Protein AF-A0AB34YC49-F1 (afdb_monomer)

Solvent-accessible surface area (backbone atoms only — not comparable to full-atom values): 10853 Å² total; per-residue (Å²): 141,60,76,81,47,68,57,71,23,68,63,63,51,73,54,101,68,92,83,88,77,83,91,67,82,82,74,70,70,73,61,98,80,67,69,82,61,76,87,60,64,70,44,76,56,98,88,39,45,17,51,66,90,44,72,48,94,62,77,77,52,81,89,69,52,75,83,85,50,54,34,30,39,48,35,48,55,48,71,78,61,39,70,63,22,50,55,48,44,52,50,51,50,50,53,41,43,74,71,56,36,46,63,44,44,46,82,71,54,42,40,64,81,33,50,65,70,42,66,70,40,32,48,50,45,49,53,60,46,55,61,46,57,82,70,32,66,27,33,38,37,45,46,83,84,49,82,40,70,68,39,50,52,49,52,51,49,30,56,75,61,73,24,49,78,44,80,44,71,73,91,81,79,66,80,87,127

pLDDT: mean 77.8, std 22.63, range [25.75, 98.75]

Structure (mmCIF, N/CA/C/O backbone):
data_AF-A0AB34YC49-F1
#
_entry.id   AF-A0AB34YC49-F1
#
loop_
_atom_site.group_PDB
_atom_site.id
_atom_site.type_symbol
_atom_site.label_atom_id
_atom_site.label_alt_id
_atom_site.label_comp_id
_atom_site.label_asym_id
_atom_site.label_entity_id
_atom_site.label_seq_id
_atom_site.pdbx_PDB_ins_code
_atom_site.Cartn_x
_atom_site.Cartn_y
_atom_site.Cartn_z
_atom_site.occupancy
_atom_site.B_iso_or_equiv
_atom_site.auth_seq_id
_atom_site.auth_comp_id
_atom_site.auth_asym_id
_atom_site.auth_atom_id
_atom_site.pdbx_PDB_model_num
ATOM 1 N N . MET A 1 1 ? 17.735 -14.695 -16.342 1.00 35.41 1 MET A N 1
ATOM 2 C CA . MET A 1 1 ? 17.540 -13.887 -17.568 1.00 35.41 1 MET A CA 1
ATOM 3 C C . MET A 1 1 ? 16.121 -13.301 -17.597 1.00 35.41 1 MET A C 1
ATOM 5 O O . MET A 1 1 ? 15.533 -13.154 -18.659 1.00 35.41 1 MET A O 1
ATOM 9 N N . LEU A 1 2 ? 15.595 -13.005 -16.393 1.00 39.25 2 LEU A N 1
ATOM 10 C CA . LEU A 1 2 ? 14.282 -12.492 -15.972 1.00 39.25 2 LEU A CA 1
ATOM 11 C C . LEU A 1 2 ? 14.544 -11.016 -15.617 1.00 39.25 2 LEU A C 1
ATOM 13 O O . LEU A 1 2 ? 15.182 -10.887 -14.586 1.00 39.25 2 LEU A O 1
ATOM 17 N N . GLU A 1 3 ? 14.240 -9.991 -16.439 1.00 41.38 3 GLU A N 1
ATOM 18 C CA . GLU A 1 3 ? 14.697 -8.567 -16.274 1.00 41.38 3 GLU A CA 1
ATOM 19 C C . GLU A 1 3 ? 15.466 -8.310 -14.951 1.00 41.38 3 GLU A C 1
ATOM 21 O O . GLU A 1 3 ? 14.868 -8.157 -13.890 1.00 41.38 3 GLU A O 1
ATOM 26 N N . GLU A 1 4 ? 16.787 -8.526 -14.997 1.00 35.25 4 GLU A N 1
ATOM 27 C CA . GLU A 1 4 ? 17.570 -9.136 -13.907 1.00 35.25 4 GLU A CA 1
ATOM 28 C C . GLU A 1 4 ? 18.171 -8.100 -12.944 1.00 35.25 4 GLU A C 1
ATOM 30 O O . GLU A 1 4 ? 19.222 -7.529 -13.235 1.00 35.25 4 GLU A O 1
ATOM 35 N N . ALA A 1 5 ? 17.648 -7.865 -11.738 1.00 39.12 5 ALA A N 1
ATOM 36 C CA . ALA A 1 5 ? 16.787 -8.663 -10.860 1.00 39.12 5 ALA A CA 1
ATOM 37 C C . ALA A 1 5 ? 15.538 -7.904 -10.318 1.00 39.12 5 ALA A C 1
ATOM 39 O O . ALA A 1 5 ? 15.506 -7.599 -9.132 1.00 39.12 5 ALA A O 1
ATOM 40 N N . GLU A 1 6 ? 14.616 -7.409 -11.155 1.00 48.72 6 GLU A N 1
ATOM 41 C CA . GLU A 1 6 ? 13.539 -6.429 -10.817 1.00 48.72 6 GLU A CA 1
ATOM 42 C C . GLU A 1 6 ? 13.820 -5.254 -9.787 1.00 48.72 6 GLU A C 1
ATOM 44 O O . GLU A 1 6 ? 12.876 -4.702 -9.227 1.00 48.72 6 GLU A O 1
ATOM 49 N N . ASP A 1 7 ? 15.010 -4.708 -9.454 1.00 39.97 7 ASP A N 1
ATOM 50 C CA . ASP A 1 7 ? 16.311 -4.913 -10.098 1.00 39.97 7 ASP A CA 1
ATOM 51 C C . ASP A 1 7 ? 17.540 -5.313 -9.247 1.00 39.97 7 ASP A C 1
ATOM 53 O O . ASP A 1 7 ? 18.524 -5.723 -9.843 1.00 39.97 7 ASP A O 1
ATOM 57 N N . ARG A 1 8 ? 17.554 -5.290 -7.896 1.00 39.75 8 ARG A N 1
ATOM 58 C CA . ARG A 1 8 ? 18.294 -6.245 -6.978 1.00 39.75 8 ARG A CA 1
ATOM 59 C C . ARG A 1 8 ? 17.885 -5.955 -5.518 1.00 39.75 8 ARG A C 1
ATOM 61 O O . ARG A 1 8 ? 18.736 -5.738 -4.668 1.00 39.75 8 ARG A O 1
ATOM 68 N N . ALA A 1 9 ? 16.579 -5.966 -5.267 1.00 39.81 9 ALA A N 1
ATOM 69 C CA . ALA A 1 9 ? 15.792 -5.336 -4.198 1.00 39.81 9 ALA A CA 1
ATOM 70 C C . ALA A 1 9 ? 15.196 -4.045 -4.769 1.00 39.81 9 ALA A C 1
ATOM 72 O O . ALA A 1 9 ? 15.635 -3.593 -5.829 1.00 39.81 9 ALA A O 1
ATOM 73 N N . ALA A 1 10 ? 14.236 -3.399 -4.119 1.00 40.50 10 ALA A N 1
ATOM 74 C CA . ALA A 1 10 ? 13.926 -1.991 -4.390 1.00 40.50 10 ALA A CA 1
ATOM 75 C C . ALA A 1 10 ? 15.144 -1.096 -3.996 1.00 40.50 10 ALA A C 1
ATOM 77 O O . ALA A 1 10 ? 15.035 -0.218 -3.152 1.00 40.50 10 ALA A O 1
ATOM 78 N N . ARG A 1 11 ? 16.337 -1.398 -4.547 1.00 43.72 11 ARG A N 1
ATOM 79 C CA . ARG A 1 11 ? 17.568 -1.870 -3.862 1.00 43.72 11 ARG A CA 1
ATOM 80 C C . ARG A 1 11 ? 17.808 -1.314 -2.460 1.00 43.72 11 ARG A C 1
ATOM 82 O O . ARG A 1 11 ? 18.219 -0.173 -2.313 1.00 43.72 11 ARG A O 1
ATOM 89 N N . ALA A 1 12 ? 17.581 -2.179 -1.465 1.00 40.09 12 ALA A N 1
ATOM 90 C CA . ALA A 1 12 ? 17.542 -1.911 -0.023 1.00 40.09 12 ALA A CA 1
ATOM 91 C C . ALA A 1 12 ? 16.348 -1.061 0.460 1.00 40.09 12 ALA A C 1
ATOM 93 O O . ALA A 1 12 ? 16.449 -0.427 1.501 1.00 40.09 12 ALA A O 1
ATOM 94 N N . ALA A 1 13 ? 15.246 -0.982 -0.299 1.00 42.25 13 ALA A N 1
ATOM 95 C CA . ALA A 1 13 ? 14.008 -0.273 0.060 1.00 42.25 13 ALA A CA 1
ATOM 96 C C . ALA A 1 13 ? 14.194 1.150 0.627 1.00 42.25 13 ALA A C 1
ATOM 98 O O . ALA A 1 13 ? 13.345 1.630 1.379 1.00 42.25 13 ALA A O 1
ATOM 99 N N . VAL A 1 14 ? 15.291 1.800 0.181 1.00 43.66 14 VAL A N 1
ATOM 100 C CA . VAL A 1 14 ? 15.857 3.139 0.481 1.00 43.66 14 VAL A CA 1
ATOM 101 C C . VAL A 1 14 ? 17.272 3.166 1.149 1.00 43.66 14 VAL A C 1
ATOM 103 O O . VAL A 1 14 ? 17.895 4.216 1.106 1.00 43.66 14 VAL A O 1
ATOM 106 N N . GLU A 1 15 ? 17.878 2.064 1.635 1.00 46.53 15 GLU A N 1
ATOM 107 C CA . GLU A 1 15 ? 19.160 2.023 2.412 1.00 46.53 15 GLU A CA 1
ATOM 108 C C . GLU A 1 15 ? 19.135 2.857 3.719 1.00 46.53 15 GLU A C 1
ATOM 110 O O . GLU A 1 15 ? 19.373 4.062 3.726 1.00 46.53 15 GLU A O 1
ATOM 115 N N . GLY A 1 16 ? 18.940 2.223 4.879 1.00 46.50 16 GLY A N 1
ATOM 116 C CA . GLY A 1 16 ? 18.976 2.879 6.198 1.00 46.50 16 GLY A CA 1
ATOM 117 C C . GLY A 1 16 ? 20.356 3.401 6.646 1.00 46.50 16 GLY A C 1
ATOM 118 O O . GLY A 1 16 ? 20.926 2.871 7.599 1.00 46.50 16 GLY A O 1
ATOM 119 N N . ARG A 1 17 ? 20.905 4.446 6.009 1.00 37.47 17 ARG A N 1
ATOM 120 C CA . ARG A 1 17 ? 22.163 5.113 6.412 1.00 37.47 17 ARG A CA 1
ATOM 121 C C . ARG A 1 17 ? 21.964 6.596 6.749 1.00 37.47 17 ARG A C 1
ATOM 123 O O . ARG A 1 17 ? 21.366 7.345 5.984 1.00 37.47 17 ARG A O 1
ATOM 130 N N . GLN A 1 18 ? 22.534 7.041 7.873 1.00 33.56 18 GLN A N 1
ATOM 131 C CA . GLN A 1 18 ? 22.701 8.465 8.197 1.00 33.56 18 GLN A CA 1
ATOM 132 C C . GLN A 1 18 ? 23.666 9.114 7.191 1.00 33.56 18 GLN A C 1
ATOM 134 O O . GLN A 1 18 ? 24.817 8.694 7.091 1.00 33.56 18 GLN A O 1
ATOM 139 N N . MET A 1 19 ? 23.227 10.161 6.487 1.00 30.86 19 MET A N 1
ATOM 140 C CA . MET A 1 19 ? 24.134 11.071 5.784 1.00 30.86 19 MET A CA 1
ATOM 141 C C . MET A 1 19 ? 24.451 12.267 6.678 1.00 30.86 19 MET A C 1
ATOM 143 O O . MET A 1 19 ? 23.574 13.065 7.007 1.00 30.86 19 MET A O 1
ATOM 147 N N . THR A 1 20 ? 25.720 12.414 7.043 1.00 43.72 20 THR A N 1
ATOM 148 C CA . THR A 1 20 ? 26.282 13.687 7.486 1.00 43.72 20 THR A CA 1
ATOM 149 C C . THR A 1 20 ? 26.972 14.334 6.292 1.00 43.72 20 THR A C 1
ATOM 151 O O . THR A 1 20 ? 28.006 13.867 5.829 1.00 43.72 20 THR A O 1
ATOM 154 N N . THR A 1 21 ? 26.418 15.441 5.797 1.00 25.75 21 THR A N 1
ATOM 155 C CA . THR A 1 21 ? 27.164 16.337 4.906 1.00 25.75 21 THR A CA 1
ATOM 156 C C . THR A 1 21 ? 26.796 17.778 5.236 1.00 25.75 21 THR A C 1
ATOM 158 O O . THR A 1 21 ? 25.641 18.169 5.118 1.00 25.75 21 THR A O 1
ATOM 161 N N . GLY A 1 22 ? 27.776 18.561 5.695 1.00 36.38 22 GLY A N 1
ATOM 162 C CA . GLY A 1 22 ? 27.652 20.019 5.809 1.00 36.38 22 GLY A CA 1
ATOM 163 C C . GLY A 1 22 ? 27.060 20.591 7.101 1.00 36.38 22 GLY A C 1
ATOM 164 O O . GLY A 1 22 ? 26.701 21.760 7.104 1.00 36.38 22 GLY A O 1
ATOM 165 N N . GLY A 1 23 ? 26.957 19.830 8.197 1.00 38.38 23 GLY A N 1
ATOM 166 C CA . GLY A 1 23 ? 26.732 20.410 9.535 1.00 38.38 23 GLY A CA 1
ATOM 167 C C . GLY A 1 23 ? 25.437 21.216 9.733 1.00 38.38 23 GLY A C 1
ATOM 168 O O . GLY A 1 23 ? 25.351 21.973 10.695 1.00 38.38 23 GLY A O 1
ATOM 169 N N . ALA A 1 24 ? 24.430 21.058 8.870 1.00 31.84 24 ALA A N 1
ATOM 170 C CA . ALA A 1 24 ? 23.136 21.717 9.009 1.00 31.84 24 ALA A CA 1
ATO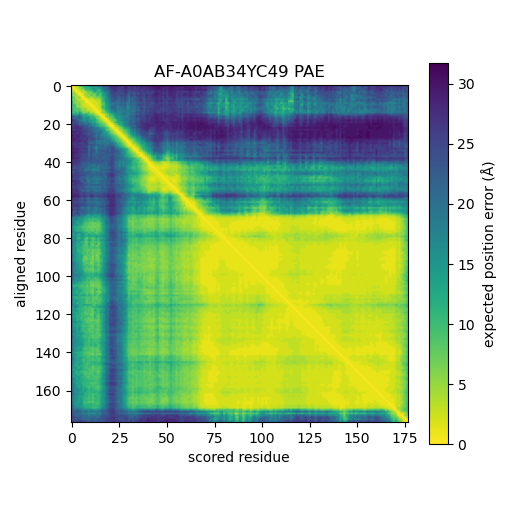M 171 C C . ALA A 1 24 ? 22.023 20.669 9.102 1.00 31.84 24 ALA A C 1
ATOM 173 O O . ALA A 1 24 ? 21.590 20.085 8.111 1.00 31.84 24 ALA A O 1
ATOM 174 N N . VAL A 1 25 ? 21.561 20.430 10.328 1.00 32.50 25 VAL A N 1
ATOM 175 C CA . VAL A 1 25 ? 20.325 19.695 10.588 1.00 32.50 25 VAL A CA 1
ATOM 176 C C . VAL A 1 25 ? 19.176 20.581 10.110 1.00 32.50 25 VAL A C 1
ATOM 178 O O . VAL A 1 25 ? 18.859 21.581 10.754 1.00 32.50 25 VAL A O 1
ATOM 181 N N . ILE A 1 26 ? 18.531 20.226 8.994 1.00 36.69 26 ILE A N 1
ATOM 182 C CA . ILE A 1 26 ? 17.182 20.727 8.709 1.00 36.69 26 ILE A CA 1
ATOM 183 C C . ILE A 1 26 ? 16.271 20.025 9.712 1.00 36.69 26 ILE A C 1
ATOM 185 O O . ILE A 1 26 ? 15.762 18.930 9.486 1.00 36.69 26 ILE A O 1
ATOM 189 N N . SER A 1 27 ? 16.153 20.640 10.884 1.00 37.78 27 SER A N 1
ATOM 190 C CA . SER A 1 27 ? 15.223 20.264 11.934 1.00 37.78 27 SER A CA 1
ATOM 191 C C . SER A 1 27 ? 13.807 20.522 11.415 1.00 37.78 27 SER A C 1
ATOM 193 O O . SER A 1 27 ? 13.198 21.556 11.691 1.00 37.78 27 SER A O 1
ATOM 195 N N . CYS A 1 28 ? 13.250 19.564 10.678 1.00 37.16 28 CYS A N 1
ATOM 196 C CA . CYS A 1 28 ? 11.822 19.324 10.773 1.00 37.16 28 CYS A CA 1
ATOM 197 C C . CYS A 1 28 ? 11.591 18.947 12.236 1.00 37.16 28 CYS A C 1
ATOM 199 O O . CYS A 1 28 ? 12.036 17.880 12.663 1.00 37.16 28 CYS A O 1
ATOM 201 N N . LEU A 1 29 ? 10.995 19.861 13.010 1.00 32.84 29 LEU A N 1
ATOM 202 C CA . LEU A 1 29 ? 10.538 19.595 14.373 1.00 32.84 29 LEU A CA 1
ATOM 203 C C . LEU A 1 29 ? 9.974 18.170 14.432 1.00 32.84 29 LEU A C 1
ATOM 205 O O . LEU A 1 29 ? 9.265 17.780 13.493 1.00 32.84 29 LEU A O 1
ATOM 209 N N . PRO A 1 30 ? 10.294 17.373 15.463 1.00 35.88 30 PRO A N 1
ATOM 210 C CA . PRO A 1 30 ? 9.751 16.035 15.542 1.00 35.88 30 PRO A CA 1
ATOM 211 C C . PRO A 1 30 ? 8.237 16.070 15.333 1.00 35.88 30 PRO A C 1
ATOM 213 O O . PRO A 1 30 ? 7.543 16.907 15.914 1.00 35.88 30 PRO A O 1
ATOM 216 N N . LYS A 1 31 ? 7.729 15.157 14.495 1.00 33.81 31 LYS A N 1
ATOM 217 C CA . LYS A 1 31 ? 6.290 14.873 14.440 1.00 33.81 31 LYS A CA 1
ATOM 218 C C . LYS A 1 31 ? 5.792 14.717 15.888 1.00 33.81 31 LYS A C 1
ATOM 220 O O . LYS A 1 31 ? 6.545 14.171 16.694 1.00 33.81 31 LYS A O 1
ATOM 225 N N . PRO A 1 32 ? 4.552 15.114 16.218 1.00 41.31 32 PRO A N 1
ATOM 226 C CA . PRO A 1 32 ? 3.999 15.115 17.584 1.00 41.31 32 PRO A CA 1
ATOM 227 C C . PRO A 1 32 ? 3.909 13.731 18.265 1.00 41.31 32 PRO A C 1
ATOM 229 O O . PRO A 1 32 ? 3.230 13.593 19.266 1.00 41.31 32 PRO A O 1
ATOM 232 N N . TYR A 1 33 ? 4.552 12.706 17.702 1.00 41.28 33 TYR A N 1
ATOM 233 C CA . TYR A 1 33 ? 4.732 11.378 18.278 1.00 41.28 33 TYR A CA 1
ATOM 234 C C . TYR A 1 33 ? 6.150 11.152 18.835 1.00 41.28 33 TYR A C 1
ATOM 236 O O . TYR A 1 33 ? 6.437 10.076 19.350 1.00 41.28 33 TYR A O 1
ATOM 244 N N . ASN A 1 34 ? 7.067 12.119 18.701 1.00 44.84 34 ASN A N 1
ATOM 245 C CA . ASN A 1 34 ? 8.391 12.038 19.323 1.00 44.84 34 ASN A CA 1
ATOM 246 C C . ASN A 1 34 ? 8.339 12.629 20.735 1.00 44.84 34 ASN A C 1
ATOM 248 O O . ASN A 1 34 ? 9.017 13.608 21.062 1.00 44.84 34 ASN A O 1
ATOM 252 N N . ASP A 1 35 ? 7.512 12.023 21.573 1.00 48.53 35 ASP A N 1
ATOM 253 C CA . ASP A 1 35 ? 7.521 12.271 23.001 1.00 48.53 35 ASP A CA 1
ATOM 254 C C . ASP A 1 35 ? 8.767 11.559 23.531 1.00 48.53 35 ASP A C 1
ATOM 256 O O . ASP A 1 35 ? 8.692 10.443 24.034 1.00 48.53 35 ASP A O 1
ATOM 260 N N . ASN A 1 36 ? 9.944 12.181 23.383 1.00 49.78 36 ASN A N 1
ATOM 261 C CA . ASN A 1 36 ? 11.231 11.696 23.911 1.00 49.78 36 ASN A CA 1
ATOM 262 C C . ASN A 1 36 ? 11.264 11.651 25.456 1.00 49.78 36 ASN A C 1
ATOM 264 O O . ASN A 1 36 ? 12.326 11.755 26.073 1.00 49.78 36 ASN A O 1
ATOM 268 N N . LEU A 1 37 ? 10.105 11.520 26.102 1.00 51.34 37 LEU A N 1
ATOM 269 C CA . LEU A 1 37 ? 10.009 11.075 27.474 1.00 51.34 37 LEU A CA 1
ATOM 270 C C . LEU A 1 37 ? 10.655 9.683 27.548 1.00 51.34 37 LEU A C 1
ATOM 272 O O . LEU A 1 37 ? 10.428 8.856 26.659 1.00 51.34 37 LEU A O 1
ATOM 276 N N . PRO A 1 38 ? 11.482 9.400 28.570 1.00 58.78 38 PRO A N 1
ATOM 277 C CA . PRO A 1 38 ? 12.049 8.071 28.742 1.00 58.78 38 PRO A CA 1
ATOM 278 C C . PRO A 1 38 ? 10.908 7.056 28.709 1.00 58.78 38 PRO A C 1
ATOM 280 O O . PRO A 1 38 ? 9.908 7.249 29.404 1.00 58.78 38 PRO A O 1
ATOM 283 N N . VAL A 1 39 ? 11.049 6.018 27.872 1.00 56.12 39 VAL A N 1
ATOM 284 C CA . VAL A 1 39 ? 10.055 4.951 27.695 1.00 56.12 39 VAL A CA 1
ATOM 285 C C . VAL A 1 39 ? 9.700 4.416 29.075 1.00 56.12 39 VAL A C 1
ATOM 287 O O . VAL A 1 39 ? 10.436 3.644 29.688 1.00 56.12 39 VAL A O 1
ATOM 290 N N . THR A 1 40 ? 8.592 4.910 29.611 1.00 62.06 40 THR A N 1
ATOM 291 C CA . THR A 1 40 ? 8.176 4.597 30.966 1.00 62.06 40 THR A CA 1
ATOM 292 C C . THR A 1 40 ? 7.441 3.275 30.863 1.00 62.06 40 THR A C 1
ATOM 294 O O . THR A 1 40 ? 6.569 3.119 30.011 1.00 62.06 40 THR A O 1
ATOM 297 N N . ARG A 1 41 ? 7.844 2.283 31.664 1.00 69.69 41 ARG A N 1
ATOM 298 C CA . ARG A 1 41 ? 7.284 0.929 31.600 1.00 69.69 41 ARG A CA 1
ATOM 299 C C . ARG A 1 41 ? 5.758 1.001 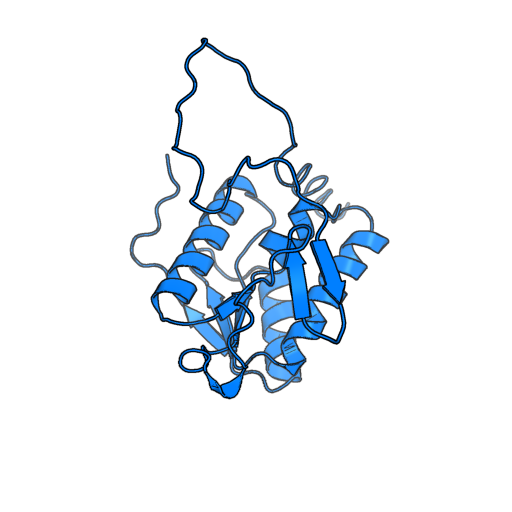31.673 1.00 69.69 41 ARG A C 1
ATOM 301 O O . ARG A 1 41 ? 5.202 1.416 32.689 1.00 69.69 41 ARG A O 1
ATOM 308 N N . VAL A 1 42 ? 5.108 0.583 30.592 1.00 75.31 42 VAL A N 1
ATOM 309 C CA . VAL A 1 42 ? 3.655 0.477 30.529 1.00 75.31 42 VAL A CA 1
ATOM 310 C C . VAL A 1 42 ? 3.249 -0.878 31.104 1.00 75.31 42 VAL A C 1
ATOM 312 O O . VAL A 1 42 ? 3.854 -1.901 30.776 1.00 75.31 42 VAL A O 1
ATOM 315 N N . THR A 1 43 ? 2.262 -0.900 31.996 1.00 81.56 43 THR A N 1
ATOM 316 C CA . THR A 1 43 ? 1.706 -2.137 32.565 1.00 81.56 43 THR A CA 1
ATOM 317 C C . THR A 1 43 ? 0.203 -2.179 32.358 1.00 81.56 43 THR A C 1
ATOM 319 O O . THR A 1 43 ? -0.432 -1.135 32.318 1.00 81.56 43 THR A O 1
ATOM 322 N N . ILE A 1 44 ? -0.361 -3.379 32.218 1.00 82.75 44 ILE A N 1
ATOM 323 C CA . ILE A 1 44 ? -1.811 -3.575 32.263 1.00 82.75 44 ILE A CA 1
ATOM 324 C C . ILE A 1 44 ? -2.147 -4.082 33.662 1.00 82.75 44 ILE A C 1
ATOM 326 O O . ILE A 1 44 ? -1.661 -5.143 34.061 1.00 82.75 44 ILE A O 1
ATOM 330 N N . ARG A 1 45 ? -2.944 -3.329 34.422 1.00 78.19 45 ARG A N 1
ATOM 331 C CA . ARG A 1 45 ? -3.374 -3.690 35.780 1.00 78.19 45 ARG A CA 1
ATOM 332 C C . ARG A 1 45 ? -4.891 -3.652 35.830 1.00 78.19 45 ARG A C 1
ATOM 334 O O . ARG A 1 45 ? -5.486 -2.643 35.492 1.00 78.19 45 ARG A O 1
ATOM 341 N N . ALA A 1 46 ? -5.515 -4.768 36.204 1.00 82.19 46 ALA A N 1
ATOM 342 C CA . ALA A 1 46 ? -6.977 -4.888 36.250 1.00 82.19 46 ALA A CA 1
ATOM 343 C C . ALA A 1 46 ? -7.701 -4.453 34.948 1.00 82.19 46 ALA A C 1
ATOM 345 O O . ALA A 1 46 ? -8.832 -3.989 34.993 1.00 82.19 46 ALA A O 1
ATOM 346 N N . GLY A 1 47 ? -7.056 -4.622 33.784 1.00 76.94 47 GLY A N 1
ATOM 347 C CA . GLY A 1 47 ? -7.605 -4.219 32.481 1.00 76.94 47 GLY A CA 1
ATOM 348 C C . GLY A 1 47 ? -7.329 -2.764 32.084 1.00 76.94 47 GLY A C 1
ATOM 349 O O . GLY A 1 47 ? -7.626 -2.390 30.954 1.00 76.94 47 GLY A O 1
ATOM 350 N N . GLU A 1 48 ? -6.711 -1.969 32.957 1.00 77.31 48 GLU A N 1
ATOM 351 C CA . GLU A 1 48 ? -6.315 -0.591 32.676 1.00 77.31 48 GLU A CA 1
ATOM 352 C C . GLU A 1 48 ? -4.858 -0.530 32.219 1.00 77.31 48 GLU A C 1
ATOM 354 O O . GLU A 1 48 ? -3.974 -1.172 32.793 1.00 77.31 48 GLU A O 1
ATOM 359 N N . LEU A 1 49 ? -4.603 0.249 31.169 1.00 79.69 49 LEU A N 1
ATOM 360 C CA . LEU A 1 49 ? -3.254 0.577 30.731 1.00 79.69 49 LEU A CA 1
ATOM 361 C C . LEU A 1 49 ? -2.675 1.625 31.686 1.00 79.69 49 LEU A C 1
ATOM 363 O O . LEU A 1 49 ? -3.330 2.627 31.948 1.00 79.69 49 LEU A O 1
ATOM 367 N N . CYS A 1 50 ? -1.454 1.440 32.179 1.00 77.38 50 CYS A N 1
ATOM 368 C CA . CYS A 1 50 ? -0.811 2.358 33.120 1.00 77.38 50 CYS A CA 1
ATOM 369 C C . CYS A 1 50 ? 0.612 2.709 32.678 1.00 77.38 50 CYS A C 1
ATOM 371 O O . CYS A 1 50 ? 1.384 1.809 32.353 1.00 77.38 50 CYS A O 1
ATOM 373 N N . ILE A 1 51 ? 0.992 3.986 32.749 1.00 76.56 51 ILE A N 1
ATOM 374 C CA . ILE A 1 51 ? 2.379 4.457 32.645 1.00 76.56 51 ILE A CA 1
ATOM 375 C C . ILE A 1 51 ? 2.925 4.615 34.070 1.00 76.56 51 ILE A C 1
ATOM 377 O O . ILE A 1 51 ? 2.516 5.513 34.806 1.00 76.56 51 ILE A O 1
ATOM 381 N N . GLY A 1 52 ? 3.822 3.717 34.493 1.00 78.00 52 GLY A N 1
ATOM 382 C CA . GLY A 1 52 ? 4.178 3.607 35.911 1.00 78.00 52 GLY A CA 1
ATOM 383 C C . GLY A 1 52 ? 2.957 3.194 36.742 1.00 78.00 52 GLY A C 1
ATOM 384 O O . GLY A 1 52 ? 2.430 2.097 36.547 1.00 78.00 52 GLY A O 1
ATOM 385 N N . ASP A 1 53 ? 2.504 4.079 37.631 1.00 76.00 53 ASP A N 1
ATOM 386 C CA . ASP A 1 53 ? 1.278 3.915 38.431 1.00 76.00 53 ASP A CA 1
ATOM 387 C C . ASP A 1 53 ? 0.123 4.818 37.955 1.00 76.00 53 ASP A C 1
ATOM 389 O O . ASP A 1 53 ? -0.935 4.854 38.578 1.00 76.00 53 ASP A O 1
ATOM 393 N N . VAL A 1 54 ? 0.310 5.550 36.851 1.00 75.12 54 VAL A N 1
ATOM 394 C CA . VAL A 1 54 ? -0.697 6.470 36.308 1.00 75.12 54 VAL A CA 1
ATOM 395 C C . VAL A 1 54 ? -1.546 5.740 35.267 1.00 75.12 54 VAL A C 1
ATOM 397 O O . VAL A 1 54 ? -0.983 5.292 34.265 1.00 75.12 54 VAL A O 1
ATOM 400 N N . PRO A 1 55 ? -2.875 5.621 35.441 1.00 75.50 55 PRO A N 1
ATOM 401 C CA . PRO A 1 55 ? -3.742 5.062 34.413 1.00 75.50 55 PRO A CA 1
ATOM 402 C C . PRO A 1 55 ? -3.749 5.972 33.181 1.00 75.50 55 PRO A C 1
ATOM 404 O O . PRO A 1 55 ? -3.866 7.194 33.277 1.00 75.50 55 PRO A O 1
ATOM 407 N N . VAL A 1 56 ? -3.602 5.366 32.008 1.00 72.75 56 VAL A N 1
ATOM 408 C CA . VAL A 1 56 ? -3.694 6.053 30.727 1.00 72.75 56 VAL A CA 1
ATOM 409 C C . VAL A 1 56 ? -5.183 6.197 30.405 1.00 72.75 56 VAL A C 1
ATOM 411 O O . VAL A 1 56 ? -5.873 5.185 30.301 1.00 72.75 56 VAL A O 1
ATOM 414 N N . PRO A 1 57 ? -5.706 7.422 30.213 1.00 65.81 57 PRO A N 1
ATOM 415 C CA . PRO A 1 57 ? -7.137 7.658 29.990 1.00 65.81 57 PRO A CA 1
ATOM 416 C C . PRO A 1 57 ? -7.633 7.199 28.605 1.00 65.81 57 PRO A C 1
ATOM 418 O O . PRO A 1 57 ? -8.775 7.454 28.241 1.00 65.81 57 PRO A O 1
ATOM 421 N N . TYR A 1 58 ? -6.774 6.555 27.814 1.00 63.56 58 TYR A N 1
ATOM 422 C CA . TYR A 1 58 ? -7.085 5.971 26.514 1.00 63.56 58 TYR A CA 1
ATOM 423 C C . TYR A 1 58 ? -7.009 4.450 26.657 1.00 63.56 58 TYR A C 1
ATOM 425 O O . TYR A 1 58 ? -5.965 3.931 27.054 1.00 63.56 58 TYR A O 1
ATOM 433 N N . PRO A 1 59 ? -8.084 3.729 26.323 1.00 63.69 59 PRO A N 1
ATOM 434 C CA . PRO A 1 59 ? -8.626 3.796 24.968 1.00 63.69 59 PRO A CA 1
ATOM 435 C C . PRO A 1 59 ? -10.024 4.423 24.895 1.00 63.69 59 PRO A C 1
ATOM 437 O O . PRO A 1 59 ? -10.902 4.051 25.666 1.00 63.69 59 PRO A O 1
ATOM 440 N N . VAL A 1 60 ? -10.266 5.297 23.906 1.00 59.41 60 VAL A N 1
ATOM 441 C CA . VAL A 1 60 ? -11.647 5.555 23.454 1.00 59.41 60 VAL A CA 1
ATOM 442 C C . VAL A 1 60 ? -12.245 4.211 23.032 1.00 59.41 60 VAL A C 1
ATOM 444 O O . VAL A 1 60 ? -11.663 3.547 22.161 1.00 59.41 60 VAL A O 1
ATOM 447 N N . PRO A 1 61 ? -13.366 3.775 23.632 1.00 69.31 61 PRO A N 1
ATOM 448 C CA . PRO A 1 61 ? -14.073 2.585 23.187 1.00 69.31 61 PRO A CA 1
ATOM 449 C C . PRO A 1 61 ? -14.334 2.654 21.681 1.00 69.31 61 PRO A C 1
ATOM 451 O O . PRO A 1 61 ? -14.545 3.734 21.135 1.00 69.31 61 PRO A O 1
ATOM 454 N N . VAL A 1 62 ? -14.385 1.509 20.993 1.00 66.69 62 VAL A N 1
ATOM 455 C CA . VAL A 1 62 ? -14.716 1.467 19.551 1.00 66.69 62 VAL A CA 1
ATOM 456 C C . VAL A 1 62 ? -16.023 2.218 19.251 1.00 66.69 62 VAL A C 1
ATOM 458 O O . VAL A 1 62 ? -16.140 2.861 18.215 1.00 66.69 62 VAL A O 1
ATOM 461 N N . ALA A 1 63 ? -16.973 2.199 20.190 1.00 66.81 63 ALA A N 1
ATOM 462 C CA . ALA A 1 63 ? -18.242 2.922 20.105 1.00 66.81 63 ALA A CA 1
ATOM 463 C C . ALA A 1 63 ? -18.105 4.459 20.085 1.00 66.81 63 ALA A C 1
ATOM 465 O O . ALA A 1 63 ? -19.012 5.140 19.616 1.00 66.81 63 ALA A O 1
ATOM 466 N N . GLU A 1 64 ? -16.992 4.998 20.581 1.00 69.38 64 GLU A N 1
ATOM 467 C CA . GLU A 1 64 ? -16.696 6.435 20.662 1.00 69.38 64 GLU A CA 1
ATOM 468 C C . GLU A 1 64 ? -15.677 6.884 19.603 1.00 69.38 64 GLU A C 1
ATOM 470 O O . GLU A 1 64 ? -15.288 8.053 19.554 1.00 69.38 64 GLU A O 1
ATOM 475 N N . GLN A 1 65 ? -15.232 5.970 18.736 1.00 70.56 65 GLN A N 1
ATOM 476 C CA . GLN A 1 65 ? -14.367 6.326 17.618 1.00 70.56 65 GLN A CA 1
ATOM 477 C C . GLN A 1 65 ? -15.120 7.220 16.618 1.00 70.56 65 GLN A C 1
ATOM 479 O O . GLN A 1 65 ? -16.333 7.074 16.433 1.00 70.56 65 GLN A O 1
ATOM 484 N N . PRO A 1 66 ? -14.417 8.149 15.937 1.00 75.69 66 PRO A N 1
ATOM 485 C CA . PRO A 1 66 ? -15.018 8.929 14.864 1.00 75.69 66 PRO A CA 1
ATOM 486 C C . PRO A 1 66 ? -15.569 8.007 13.770 1.00 75.69 66 PRO A C 1
ATOM 488 O O . PRO A 1 66 ? -15.160 6.851 13.651 1.00 75.69 66 PRO A O 1
ATOM 491 N N . ALA A 1 67 ? -16.481 8.540 12.953 1.00 78.81 67 ALA A N 1
ATOM 492 C CA . ALA A 1 67 ? -17.143 7.789 11.890 1.00 78.81 67 ALA A CA 1
ATOM 493 C C . ALA A 1 67 ? -16.156 6.916 11.094 1.00 78.81 67 ALA A C 1
ATOM 495 O O . ALA A 1 67 ? -15.085 7.382 10.681 1.00 78.81 67 ALA A O 1
ATOM 496 N N . ARG A 1 68 ? -16.541 5.649 10.888 1.00 86.38 68 ARG A N 1
ATOM 497 C CA . ARG A 1 68 ? -15.740 4.654 10.171 1.00 86.38 68 ARG A CA 1
ATOM 498 C C . ARG A 1 68 ? -15.274 5.228 8.831 1.00 86.38 68 ARG A C 1
ATOM 500 O O . ARG A 1 68 ? -16.075 5.729 8.045 1.00 86.38 68 ARG A O 1
ATOM 507 N N . LYS A 1 69 ? -13.974 5.111 8.570 1.00 93.50 69 LYS A N 1
ATOM 508 C CA . LYS A 1 69 ? -13.363 5.449 7.282 1.00 93.50 69 LYS A CA 1
ATOM 509 C C . LYS A 1 69 ? -13.379 4.223 6.363 1.00 93.50 69 LYS A C 1
ATOM 511 O O . LYS A 1 69 ? -13.095 3.134 6.866 1.00 93.50 69 LYS A O 1
ATOM 516 N N . PRO A 1 70 ? -13.644 4.382 5.052 1.00 97.31 70 PRO A N 1
ATOM 517 C CA . PRO A 1 70 ? -13.536 3.281 4.103 1.00 97.31 70 PRO A CA 1
ATOM 518 C C . PRO A 1 70 ? -12.138 2.661 4.130 1.00 97.31 70 PRO A C 1
ATOM 520 O O . PRO A 1 70 ? -11.150 3.388 3.993 1.00 97.31 70 PRO A O 1
ATOM 523 N N . LEU A 1 71 ? -12.051 1.341 4.293 1.00 98.06 71 LEU A N 1
ATOM 524 C CA . LEU A 1 71 ? -10.784 0.609 4.202 1.00 98.06 71 LEU A CA 1
ATOM 525 C C . LEU A 1 71 ? -10.402 0.423 2.732 1.00 98.06 71 LEU A C 1
ATOM 527 O O . LEU A 1 71 ? -11.150 -0.195 1.971 1.00 98.06 71 LEU A O 1
ATOM 531 N N . VAL A 1 72 ? -9.256 0.966 2.324 1.00 98.69 72 VAL A N 1
ATOM 532 C CA . VAL A 1 72 ? -8.865 1.039 0.908 1.00 98.69 72 VAL A CA 1
ATOM 533 C C . VAL A 1 72 ? -7.534 0.340 0.676 1.00 98.69 72 VAL A C 1
ATOM 535 O O . VAL A 1 72 ? -6.545 0.654 1.326 1.00 98.69 72 VAL A O 1
ATOM 538 N N . ILE A 1 73 ? -7.483 -0.568 -0.293 1.00 98.62 73 ILE A N 1
ATOM 539 C CA . ILE A 1 73 ? -6.212 -1.062 -0.837 1.00 98.62 73 ILE A CA 1
ATOM 540 C C . ILE A 1 73 ? -5.790 -0.116 -1.956 1.00 98.62 73 ILE A C 1
ATOM 542 O O . ILE A 1 73 ? -6.603 0.207 -2.817 1.00 98.62 73 ILE A O 1
ATOM 546 N N . ILE A 1 74 ? -4.542 0.335 -1.950 1.00 98.50 74 ILE A N 1
ATOM 547 C CA . ILE A 1 74 ? -3.962 1.133 -3.030 1.00 98.50 74 ILE A CA 1
ATOM 548 C C . ILE A 1 74 ? -3.085 0.240 -3.894 1.00 98.50 74 ILE A C 1
ATOM 550 O O . ILE A 1 74 ? -2.167 -0.398 -3.389 1.00 98.50 74 ILE A O 1
ATOM 554 N N . GLU A 1 75 ? -3.315 0.301 -5.199 1.00 98.00 75 GLU A N 1
ATOM 555 C CA . GLU A 1 75 ? -2.455 -0.256 -6.235 1.00 98.00 75 GLU A CA 1
ATOM 556 C C . GLU A 1 75 ? -1.817 0.896 -7.018 1.00 98.00 75 GLU A C 1
ATOM 558 O O . GLU A 1 75 ? -2.497 1.786 -7.538 1.00 98.00 75 GLU A O 1
ATOM 563 N N . SER A 1 76 ? -0.492 0.897 -7.096 1.00 97.00 76 SER A N 1
ATOM 564 C CA . SER A 1 76 ? 0.294 1.851 -7.879 1.00 97.00 76 SER A CA 1
ATOM 565 C C . SER A 1 76 ? 1.564 1.150 -8.368 1.00 97.00 76 SER A C 1
ATOM 567 O O . SER A 1 76 ? 1.967 0.144 -7.779 1.00 97.00 76 SER A O 1
ATOM 569 N N . PRO A 1 77 ? 2.249 1.651 -9.408 1.00 93.94 77 PRO A N 1
ATOM 570 C CA . PRO A 1 77 ? 3.532 1.084 -9.788 1.00 93.94 77 PRO A CA 1
ATOM 571 C C . PRO A 1 77 ? 4.524 1.250 -8.635 1.00 93.94 77 PRO A C 1
ATOM 573 O O . PRO A 1 77 ? 4.468 2.238 -7.896 1.00 93.94 77 PRO A O 1
ATOM 576 N N . PHE A 1 78 ? 5.422 0.276 -8.498 1.00 89.38 78 PHE A N 1
ATOM 577 C CA . PHE A 1 78 ? 6.477 0.281 -7.487 1.00 89.38 78 PHE A CA 1
ATOM 578 C C . PHE A 1 78 ? 7.834 -0.097 -8.085 1.00 89.38 78 PHE A C 1
ATOM 580 O O . PHE A 1 78 ? 8.773 0.691 -8.005 1.00 89.38 78 PHE A O 1
ATOM 587 N N . SER A 1 79 ? 7.913 -1.232 -8.785 1.00 84.19 79 SER A N 1
ATOM 588 C CA . SER A 1 79 ? 9.119 -1.684 -9.493 1.00 84.19 79 SER A CA 1
ATOM 589 C C . SER A 1 79 ? 9.512 -0.789 -10.681 1.00 84.19 79 SER A C 1
ATOM 591 O O . SER A 1 79 ? 8.715 0.008 -11.182 1.00 84.19 79 SER A O 1
ATOM 593 N N . GLY A 1 80 ? 10.759 -0.915 -11.144 1.00 86.38 80 GLY A N 1
ATOM 594 C CA . GLY A 1 80 ? 11.339 -0.061 -12.185 1.00 86.38 80 GLY A CA 1
ATOM 595 C C . GLY A 1 80 ? 11.988 1.187 -11.586 1.00 86.38 80 GLY A C 1
ATOM 596 O O . GLY A 1 80 ? 12.956 1.083 -10.837 1.00 86.38 80 GLY A O 1
ATOM 597 N N . ASP A 1 81 ? 11.459 2.373 -11.891 1.00 89.00 81 ASP A N 1
ATOM 598 C CA . ASP A 1 81 ? 11.919 3.635 -11.291 1.00 89.00 81 ASP A CA 1
ATOM 599 C C . ASP A 1 81 ? 11.410 3.765 -9.843 1.00 89.00 81 ASP A C 1
ATOM 601 O O . ASP A 1 81 ? 10.414 4.436 -9.564 1.00 89.00 81 ASP A O 1
ATOM 605 N N . VAL A 1 82 ? 12.072 3.056 -8.924 1.00 85.00 82 VAL A N 1
ATOM 606 C CA . VAL A 1 82 ? 11.664 2.917 -7.516 1.00 85.00 82 VAL A CA 1
ATOM 607 C C . VAL A 1 82 ? 11.585 4.262 -6.802 1.00 85.00 82 VAL A C 1
ATOM 609 O O . VAL A 1 82 ? 10.662 4.470 -6.018 1.00 85.00 82 VAL A O 1
ATOM 612 N N . VAL A 1 83 ? 12.505 5.194 -7.068 1.00 87.56 83 VA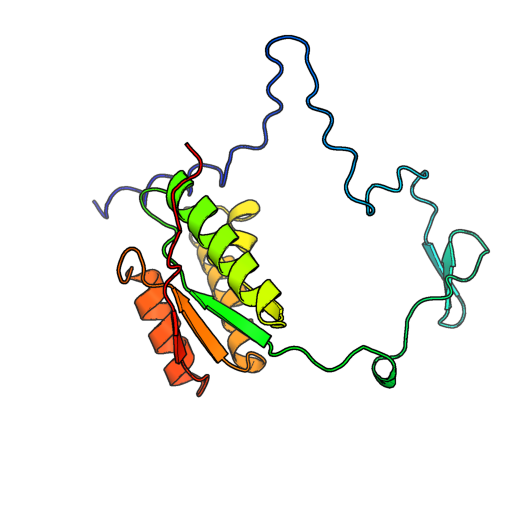L A N 1
ATOM 613 C CA . VAL A 1 83 ? 12.500 6.517 -6.422 1.00 87.56 83 VAL A CA 1
ATOM 614 C C . VAL A 1 83 ? 11.238 7.280 -6.817 1.00 87.56 83 VAL A C 1
ATOM 616 O O . VAL A 1 83 ? 10.457 7.683 -5.952 1.00 87.56 83 VAL A O 1
ATOM 619 N N . ARG A 1 84 ? 10.975 7.397 -8.123 1.00 91.81 84 ARG A N 1
ATOM 620 C CA . ARG A 1 84 ? 9.767 8.045 -8.643 1.00 91.81 84 ARG A CA 1
ATOM 621 C C . ARG A 1 84 ? 8.500 7.351 -8.157 1.00 91.81 84 ARG A C 1
ATOM 623 O O . ARG A 1 84 ? 7.544 8.009 -7.751 1.00 91.81 84 ARG A O 1
ATOM 630 N N . ASN A 1 85 ? 8.478 6.025 -8.214 1.00 92.69 85 ASN A N 1
ATOM 631 C CA . ASN A 1 85 ? 7.307 5.231 -7.872 1.00 92.69 85 ASN A CA 1
ATOM 632 C C . ASN A 1 85 ? 7.013 5.245 -6.367 1.00 92.69 85 ASN A C 1
ATOM 634 O O . ASN A 1 85 ? 5.848 5.244 -5.982 1.00 92.69 85 ASN A O 1
ATOM 638 N N . THR A 1 86 ? 8.037 5.338 -5.518 1.00 90.88 86 THR A N 1
ATOM 639 C CA . THR A 1 86 ? 7.880 5.534 -4.071 1.00 90.88 86 THR A CA 1
ATOM 640 C C . THR A 1 86 ? 7.218 6.879 -3.784 1.00 90.88 86 THR A C 1
ATOM 642 O O . THR A 1 86 ? 6.233 6.937 -3.045 1.00 90.88 86 THR A O 1
ATOM 645 N N . GLU A 1 87 ? 7.693 7.960 -4.408 1.00 93.56 87 GLU A N 1
ATOM 646 C CA . GLU A 1 87 ? 7.068 9.283 -4.284 1.00 93.56 87 GLU A CA 1
ATOM 647 C C . GLU A 1 87 ? 5.640 9.305 -4.847 1.00 93.56 87 GLU A C 1
ATOM 649 O O . GLU A 1 87 ? 4.736 9.920 -4.274 1.00 93.56 87 GLU A O 1
ATOM 654 N N . TYR A 1 88 ? 5.397 8.579 -5.937 1.00 94.88 88 TYR A N 1
ATOM 655 C CA . TYR A 1 88 ? 4.060 8.428 -6.494 1.00 94.88 88 TYR A CA 1
ATOM 656 C C . TYR A 1 88 ? 3.127 7.664 -5.549 1.00 94.88 88 TYR A C 1
ATOM 658 O O . TYR A 1 88 ? 2.036 8.151 -5.256 1.00 94.88 88 TYR A O 1
ATOM 666 N N . ALA A 1 89 ? 3.559 6.528 -5.000 1.00 95.50 89 ALA A N 1
ATOM 667 C CA . ALA A 1 89 ? 2.792 5.742 -4.036 1.00 95.50 89 ALA A CA 1
ATOM 668 C C . ALA A 1 89 ? 2.467 6.555 -2.769 1.00 95.50 89 ALA A C 1
ATOM 670 O O . ALA A 1 89 ? 1.333 6.523 -2.288 1.00 95.50 89 ALA A O 1
ATOM 671 N N . ARG A 1 90 ? 3.419 7.359 -2.268 1.00 95.75 90 ARG A N 1
ATOM 672 C CA . ARG A 1 90 ? 3.196 8.305 -1.157 1.00 95.75 90 ARG A CA 1
ATOM 673 C C . ARG A 1 90 ? 2.137 9.350 -1.499 1.00 95.75 90 ARG A C 1
ATOM 675 O O . ARG A 1 90 ? 1.265 9.631 -0.676 1.00 95.75 90 ARG A O 1
ATOM 682 N N . ALA A 1 91 ? 2.175 9.904 -2.709 1.00 96.12 91 ALA A N 1
ATOM 683 C CA . ALA A 1 91 ? 1.167 10.855 -3.164 1.00 96.12 91 ALA A CA 1
ATOM 684 C C . ALA A 1 91 ? -0.222 10.212 -3.321 1.00 96.12 91 ALA A C 1
ATOM 686 O O . ALA A 1 91 ? -1.219 10.837 -2.962 1.00 96.12 91 ALA A O 1
ATOM 687 N N . CYS A 1 92 ? -0.294 8.964 -3.791 1.00 97.56 92 CYS A N 1
ATOM 688 C CA . CYS A 1 92 ? -1.534 8.187 -3.873 1.00 97.56 92 CYS A CA 1
ATOM 689 C C . CYS A 1 92 ? -2.126 7.934 -2.477 1.00 97.56 92 CYS A C 1
ATOM 691 O O . CYS A 1 92 ? -3.311 8.178 -2.249 1.00 97.56 92 CYS A O 1
ATOM 693 N N . LEU A 1 93 ? -1.284 7.528 -1.518 1.00 97.56 93 LEU A N 1
ATOM 694 C CA . LEU A 1 93 ? -1.669 7.359 -0.114 1.00 97.56 93 LEU A CA 1
ATOM 695 C C . LEU A 1 93 ? -2.226 8.666 0.471 1.00 97.56 93 LEU A C 1
ATOM 697 O O . LEU A 1 93 ? -3.280 8.666 1.104 1.00 97.56 93 LEU A O 1
ATOM 701 N N . LEU A 1 94 ? -1.551 9.792 0.220 1.00 97.00 94 LEU A N 1
ATOM 702 C CA . LEU A 1 94 ? -1.994 11.108 0.680 1.00 97.00 94 LEU A CA 1
ATOM 703 C C . LEU A 1 94 ? -3.321 11.543 0.039 1.00 97.00 94 LEU A C 1
ATOM 705 O O . LEU A 1 94 ? -4.163 12.113 0.732 1.00 97.00 94 LEU A O 1
ATOM 709 N N . ASP A 1 95 ? -3.522 11.293 -1.257 1.00 97.62 95 ASP A N 1
ATOM 710 C CA . ASP A 1 95 ? -4.795 11.567 -1.937 1.00 97.62 95 ASP A CA 1
ATOM 711 C C . ASP A 1 95 ? -5.943 10.770 -1.303 1.00 97.62 95 ASP A C 1
ATOM 713 O O . ASP A 1 95 ? -6.967 11.354 -0.949 1.00 97.62 95 ASP A O 1
ATOM 717 N N . SER A 1 96 ? -5.753 9.469 -1.069 1.00 98.19 96 SER A N 1
ATOM 718 C CA . SER A 1 96 ? -6.753 8.623 -0.410 1.00 98.19 96 SER A CA 1
ATOM 719 C C . SER A 1 96 ? -7.061 9.090 1.024 1.00 98.19 96 SER A C 1
ATOM 721 O O . SER A 1 96 ? -8.225 9.293 1.376 1.00 98.19 96 SER A O 1
ATOM 723 N N . LEU A 1 97 ? -6.039 9.411 1.827 1.00 97.56 97 LEU A N 1
ATOM 724 C CA . LEU A 1 97 ? -6.228 9.983 3.170 1.00 97.56 97 LEU A CA 1
ATOM 725 C C . LEU A 1 97 ? -7.037 11.290 3.143 1.00 97.56 97 LEU A C 1
ATOM 727 O O . LEU A 1 97 ? -7.932 11.492 3.966 1.00 97.56 97 LEU A O 1
ATOM 731 N N . ARG A 1 98 ? -6.763 12.177 2.176 1.00 96.06 98 ARG A N 1
ATOM 732 C CA . ARG A 1 98 ? -7.491 13.448 1.999 1.00 96.06 98 ARG A CA 1
ATOM 733 C C . ARG A 1 98 ? -8.946 13.259 1.574 1.00 96.06 98 ARG A C 1
ATOM 735 O O . ARG A 1 98 ? -9.756 14.147 1.821 1.00 96.06 98 ARG A O 1
ATOM 742 N N . ARG A 1 99 ? -9.298 12.105 1.004 1.00 96.00 99 ARG A N 1
ATOM 743 C CA . ARG A 1 99 ? -10.687 11.704 0.714 1.00 96.00 99 ARG A CA 1
ATOM 744 C C . ARG A 1 99 ? -11.420 11.151 1.938 1.00 96.00 99 ARG A C 1
ATOM 746 O O . ARG A 1 99 ? -12.574 10.754 1.827 1.00 96.00 99 ARG A O 1
ATOM 753 N N . GLY A 1 100 ? -10.771 11.128 3.103 1.00 95.94 100 GLY A N 1
ATOM 754 C CA . GLY A 1 100 ? -11.344 10.594 4.334 1.00 95.94 100 GLY A CA 1
ATOM 755 C C . GLY A 1 100 ? -11.271 9.071 4.433 1.00 95.94 100 GLY A C 1
ATOM 756 O O . GLY A 1 100 ? -11.894 8.509 5.330 1.00 95.94 100 GLY A O 1
ATOM 757 N N . GLU A 1 101 ? -10.505 8.422 3.559 1.00 97.69 101 GLU A N 1
ATOM 758 C CA . GLU A 1 101 ? -10.309 6.973 3.521 1.00 97.69 101 GLU A CA 1
ATOM 759 C C . GLU A 1 101 ? -9.211 6.536 4.506 1.00 97.69 101 GLU A C 1
ATOM 761 O O . GLU A 1 101 ? -8.427 7.352 5.000 1.00 97.69 101 GLU A O 1
ATOM 766 N N . ALA A 1 102 ? -9.158 5.236 4.794 1.00 97.50 102 ALA A N 1
ATOM 767 C CA . ALA A 1 102 ? -8.091 4.580 5.541 1.00 97.50 102 ALA A CA 1
ATOM 768 C C . ALA A 1 102 ? -7.336 3.618 4.600 1.00 97.50 102 ALA A C 1
ATOM 770 O O . ALA A 1 102 ? -7.688 2.437 4.516 1.00 97.50 102 ALA A O 1
ATOM 771 N N . PRO A 1 103 ? -6.348 4.124 3.836 1.00 98.12 103 PRO A N 1
ATOM 772 C CA . PRO A 1 103 ? -5.638 3.328 2.849 1.00 98.12 103 PRO A CA 1
ATOM 773 C C . PRO A 1 103 ? -4.500 2.485 3.421 1.00 98.12 103 PRO A C 1
ATOM 775 O O . PRO A 1 103 ? -3.789 2.909 4.333 1.00 98.12 103 PRO A O 1
ATOM 778 N N . ILE A 1 104 ? -4.240 1.360 2.759 1.00 97.81 104 ILE A N 1
ATOM 779 C CA . ILE A 1 104 ? -2.977 0.629 2.810 1.00 97.81 104 ILE A CA 1
ATOM 780 C C . ILE A 1 104 ? -2.366 0.511 1.410 1.00 97.81 104 ILE A C 1
ATOM 782 O O . ILE A 1 104 ? -3.053 0.203 0.441 1.00 97.81 104 ILE A O 1
ATOM 786 N N . ALA A 1 105 ? -1.054 0.722 1.317 1.00 97.00 105 ALA A N 1
ATOM 787 C CA . ALA A 1 105 ? -0.242 0.420 0.140 1.00 97.00 105 ALA A CA 1
ATOM 788 C C . ALA A 1 105 ? 0.833 -0.599 0.550 1.00 97.00 105 ALA A C 1
ATOM 790 O O . ALA A 1 105 ? 1.907 -0.216 1.020 1.00 97.00 105 ALA A O 1
ATOM 791 N N . SER A 1 106 ? 0.535 -1.898 0.451 1.00 94.38 106 SER A N 1
ATOM 792 C CA . SER A 1 106 ? 1.421 -2.965 0.950 1.00 94.38 106 SER A CA 1
ATOM 793 C C . SER A 1 106 ? 2.768 -2.988 0.232 1.00 94.38 106 SER A C 1
ATOM 795 O O . SER A 1 106 ? 3.792 -3.195 0.877 1.00 94.38 106 SER A O 1
ATOM 797 N N . HIS A 1 107 ? 2.789 -2.685 -1.069 1.00 91.38 107 HIS A N 1
ATOM 798 C CA . HIS A 1 107 ? 4.016 -2.568 -1.865 1.00 91.38 107 HIS A CA 1
ATOM 799 C C . HIS A 1 107 ? 4.930 -1.426 -1.409 1.00 91.38 107 HIS A C 1
ATOM 801 O O . HIS A 1 107 ? 6.135 -1.511 -1.596 1.00 91.38 107 HIS A O 1
ATOM 807 N N . LEU A 1 108 ? 4.384 -0.380 -0.781 1.00 93.25 108 LEU A N 1
ATOM 808 C CA . LEU A 1 108 ? 5.163 0.700 -0.165 1.00 93.25 108 LEU A CA 1
ATOM 809 C C . LEU A 1 108 ? 5.544 0.382 1.291 1.00 93.25 108 LEU A C 1
ATOM 811 O O . LEU A 1 108 ? 6.574 0.843 1.778 1.00 93.25 108 LEU A O 1
ATOM 815 N N . LEU A 1 109 ? 4.692 -0.345 2.016 1.00 94.31 109 LEU A N 1
ATOM 816 C CA . LEU A 1 109 ? 4.873 -0.625 3.441 1.00 94.31 109 LEU A CA 1
ATOM 817 C C . LEU A 1 109 ? 5.837 -1.789 3.688 1.00 94.31 109 LEU A C 1
ATOM 819 O O . LEU A 1 109 ? 6.820 -1.622 4.401 1.00 94.31 109 LEU A O 1
ATOM 823 N N . HIS A 1 110 ? 5.540 -2.966 3.135 1.00 93.38 110 HIS A N 1
ATOM 824 C CA . HIS A 1 110 ? 6.243 -4.204 3.477 1.00 93.38 110 HIS A CA 1
ATOM 825 C C . HIS A 1 110 ? 7.669 -4.216 2.933 1.00 93.38 110 HIS A C 1
ATOM 827 O O . HIS A 1 110 ? 8.578 -4.693 3.606 1.00 93.38 110 HIS A O 1
ATOM 833 N N . THR A 1 111 ? 7.884 -3.608 1.768 1.00 86.81 111 THR A N 1
ATOM 834 C CA . THR A 1 111 ? 9.206 -3.537 1.139 1.00 86.81 111 THR A CA 1
ATOM 835 C C . THR A 1 111 ? 10.225 -2.795 2.001 1.00 86.81 111 THR A C 1
ATOM 837 O O . THR A 1 111 ? 11.401 -3.095 1.908 1.00 86.81 111 THR A O 1
ATOM 840 N N . GLN A 1 112 ? 9.816 -1.912 2.922 1.00 88.25 112 GLN A N 1
ATOM 841 C CA . GLN A 1 112 ? 10.736 -1.232 3.853 1.00 88.25 112 GLN A CA 1
ATOM 842 C C . GLN A 1 112 ? 11.430 -2.171 4.852 1.00 88.25 112 GLN A C 1
ATOM 844 O O . GLN A 1 112 ? 12.410 -1.768 5.479 1.00 88.25 112 GLN A O 1
ATOM 849 N N . VAL A 1 113 ? 10.909 -3.385 5.042 1.00 92.44 113 VAL A N 1
ATOM 850 C CA . VAL A 1 113 ? 11.428 -4.357 6.018 1.00 92.44 113 VAL A CA 1
ATOM 851 C C . VAL A 1 113 ? 11.642 -5.755 5.437 1.00 92.44 113 VAL A C 1
ATOM 853 O O . VAL A 1 113 ? 12.273 -6.572 6.099 1.00 92.44 113 VAL A O 1
ATOM 856 N N . LEU A 1 114 ? 11.134 -6.021 4.231 1.00 88.81 114 LEU A N 1
ATOM 857 C CA . LEU A 1 114 ? 11.287 -7.277 3.503 1.00 88.81 114 LEU A CA 1
ATOM 858 C C . LEU A 1 114 ? 12.132 -7.059 2.248 1.00 88.81 114 LEU A C 1
ATOM 860 O O . LEU A 1 114 ? 11.968 -6.072 1.528 1.00 88.81 114 LEU A O 1
ATOM 864 N N . ASP A 1 115 ? 13.014 -8.006 1.965 1.00 85.56 115 ASP A N 1
ATOM 865 C CA . ASP A 1 115 ? 13.766 -8.075 0.725 1.00 85.56 115 ASP A CA 1
ATOM 866 C C . ASP A 1 115 ? 12.981 -8.867 -0.324 1.00 85.56 115 ASP A C 1
ATOM 868 O O . ASP A 1 115 ? 12.992 -10.094 -0.353 1.00 85.56 115 ASP A O 1
ATOM 872 N N . ASP A 1 116 ? 12.347 -8.152 -1.250 1.00 80.25 116 ASP A N 1
ATOM 873 C CA . ASP A 1 116 ? 11.608 -8.739 -2.374 1.00 80.25 116 ASP A CA 1
ATOM 874 C C . ASP A 1 116 ? 12.463 -9.631 -3.304 1.00 80.25 116 ASP A C 1
ATOM 876 O O . ASP A 1 116 ? 11.911 -10.298 -4.184 1.00 80.25 116 ASP A O 1
ATOM 880 N N . LEU A 1 117 ? 13.796 -9.664 -3.154 1.00 81.12 117 LEU A N 1
ATOM 881 C CA . LEU A 1 117 ? 14.638 -10.649 -3.843 1.00 81.12 117 LEU A CA 1
ATOM 882 C C . LEU A 1 117 ? 14.660 -12.016 -3.191 1.00 81.12 117 LEU A C 1
ATOM 884 O O . LEU A 1 117 ? 14.990 -13.002 -3.854 1.00 81.12 117 LEU A O 1
ATOM 888 N N . ARG A 1 118 ? 14.398 -12.069 -1.891 1.00 87.69 118 ARG A N 1
ATOM 889 C CA . ARG A 1 118 ? 14.325 -13.308 -1.141 1.00 87.69 118 ARG A CA 1
ATOM 890 C C . ARG A 1 118 ? 12.927 -13.876 -1.378 1.00 87.69 118 ARG A C 1
ATOM 892 O O . ARG A 1 118 ? 11.953 -13.241 -0.979 1.00 87.69 118 ARG A O 1
ATOM 899 N N . PRO A 1 119 ? 12.785 -15.023 -2.072 1.00 89.75 119 PRO A N 1
ATOM 900 C CA . PRO A 1 119 ? 11.466 -15.528 -2.450 1.00 89.75 119 PRO A CA 1
ATOM 901 C C . PRO A 1 119 ? 10.532 -15.730 -1.252 1.00 89.75 119 PRO A C 1
ATOM 903 O O . PRO A 1 119 ? 9.346 -15.441 -1.361 1.00 89.75 119 PRO A O 1
ATOM 906 N N . ASP A 1 120 ? 11.085 -16.152 -0.113 1.00 94.00 120 ASP A N 1
ATOM 907 C CA . ASP A 1 120 ? 10.393 -16.311 1.168 1.00 94.00 120 ASP A CA 1
ATOM 908 C C . ASP A 1 120 ? 9.860 -14.982 1.724 1.00 94.00 120 ASP A C 1
ATOM 910 O O . ASP A 1 120 ? 8.717 -14.909 2.171 1.00 94.00 120 ASP A O 1
ATOM 914 N N . GLU A 1 121 ? 10.649 -13.909 1.663 1.00 93.75 121 GLU A N 1
ATOM 915 C CA . GLU A 1 121 ? 10.219 -12.589 2.143 1.00 93.75 121 GLU A CA 1
ATOM 916 C C . GLU A 1 121 ? 9.254 -11.909 1.167 1.00 93.75 121 GLU A C 1
ATOM 918 O O . GLU A 1 121 ? 8.274 -11.296 1.596 1.00 93.75 121 GLU A O 1
ATOM 923 N N . ARG A 1 122 ? 9.459 -12.081 -0.144 1.00 89.19 122 ARG A N 1
ATOM 924 C CA . ARG A 1 122 ? 8.514 -11.619 -1.168 1.00 89.19 122 ARG A CA 1
ATOM 925 C C . ARG A 1 122 ? 7.150 -12.284 -0.996 1.00 89.19 122 ARG A C 1
ATOM 927 O O . ARG A 1 122 ? 6.123 -11.607 -1.041 1.00 89.19 122 ARG A O 1
ATOM 934 N N . GLU A 1 123 ? 7.128 -13.601 -0.801 1.00 92.81 123 GLU A N 1
ATOM 935 C CA . GLU A 1 123 ? 5.897 -14.354 -0.558 1.00 92.81 123 GLU A CA 1
ATOM 936 C C . GLU A 1 123 ? 5.205 -13.869 0.718 1.00 92.81 123 GLU A C 1
ATOM 938 O O . GLU A 1 123 ? 4.025 -13.522 0.664 1.00 92.81 123 GLU A O 1
ATOM 943 N N . LEU A 1 124 ? 5.950 -13.698 1.815 1.00 96.25 124 LEU A N 1
ATOM 944 C CA . LEU A 1 124 ? 5.427 -13.144 3.067 1.00 96.25 124 LEU A CA 1
ATOM 945 C C . LEU A 1 124 ? 4.782 -11.759 2.874 1.00 96.25 124 LEU A C 1
ATOM 947 O O . LEU A 1 124 ? 3.684 -11.499 3.375 1.00 96.25 124 LEU A O 1
ATOM 951 N N . GLY A 1 125 ? 5.439 -10.865 2.130 1.00 93.50 125 GLY A N 1
ATOM 952 C CA . GLY A 1 125 ? 4.927 -9.527 1.836 1.00 93.50 125 GLY A CA 1
ATOM 953 C C . GLY A 1 125 ? 3.646 -9.549 1.001 1.00 93.50 125 GLY A C 1
ATOM 954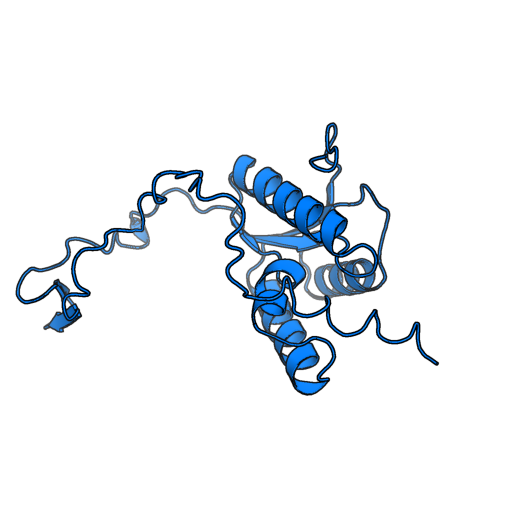 O O . GLY A 1 125 ? 2.715 -8.780 1.280 1.00 93.50 125 GLY A O 1
ATOM 955 N N . ILE A 1 126 ? 3.580 -10.449 0.014 1.00 90.75 126 ILE A N 1
ATOM 956 C CA . ILE A 1 126 ? 2.390 -10.685 -0.807 1.00 90.75 126 ILE A CA 1
ATOM 957 C C . ILE A 1 126 ? 1.262 -11.227 0.069 1.00 90.75 126 ILE A C 1
ATOM 959 O O . ILE A 1 126 ? 0.197 -10.618 0.102 1.00 90.75 126 ILE A O 1
ATOM 963 N N . GLU A 1 127 ? 1.476 -12.306 0.821 1.00 94.56 127 GLU A N 1
ATOM 964 C CA . GLU A 1 127 ? 0.463 -12.919 1.690 1.00 94.56 127 GLU A CA 1
ATOM 965 C C . GLU A 1 127 ? -0.123 -11.930 2.703 1.00 94.56 127 GLU A C 1
ATOM 967 O O . GLU A 1 127 ? -1.346 -11.849 2.867 1.00 94.56 127 GLU A O 1
ATOM 972 N N . ALA A 1 128 ? 0.732 -11.118 3.330 1.00 95.69 128 ALA A N 1
ATOM 973 C CA . ALA A 1 128 ? 0.299 -10.068 4.242 1.00 95.69 128 ALA A CA 1
ATOM 974 C C . ALA A 1 128 ? -0.572 -9.018 3.532 1.00 95.69 128 ALA A C 1
ATOM 976 O O . ALA A 1 128 ? -1.596 -8.599 4.074 1.00 95.69 128 ALA A O 1
ATOM 977 N N . GLY A 1 129 ? -0.215 -8.620 2.304 1.00 93.88 129 GLY A N 1
ATOM 978 C CA . GLY A 1 129 ? -1.046 -7.745 1.471 1.00 93.88 129 GLY A CA 1
ATOM 979 C C . GLY A 1 129 ? -2.385 -8.392 1.104 1.00 93.88 129 GLY A C 1
ATOM 980 O O . GLY A 1 129 ? -3.428 -7.744 1.165 1.00 93.88 129 GLY A O 1
ATOM 981 N N . LEU A 1 130 ? -2.388 -9.696 0.809 1.00 92.31 130 LEU A N 1
ATOM 982 C CA . LEU A 1 130 ? -3.598 -10.438 0.452 1.00 92.31 130 LEU A CA 1
ATOM 983 C C . LEU A 1 130 ? -4.613 -10.523 1.586 1.00 92.31 130 LEU A C 1
ATOM 985 O O . LEU A 1 130 ? -5.818 -10.514 1.330 1.00 92.31 130 LEU A O 1
ATOM 989 N N . ALA A 1 131 ? -4.153 -10.579 2.834 1.00 95.56 131 ALA A N 1
ATOM 990 C CA . ALA A 1 131 ? -5.037 -10.636 3.992 1.00 95.56 131 ALA A CA 1
ATOM 991 C C . ALA A 1 131 ? -6.002 -9.435 4.064 1.00 95.56 131 ALA A C 1
ATOM 993 O O . ALA A 1 131 ? -7.126 -9.583 4.551 1.00 95.56 131 ALA A O 1
ATOM 994 N N . TRP A 1 132 ? -5.609 -8.277 3.522 1.00 97.31 132 TRP A N 1
ATOM 995 C CA . TRP A 1 132 ? -6.427 -7.062 3.525 1.00 97.31 132 TRP A CA 1
ATOM 996 C C . TRP A 1 132 ? -7.681 -7.155 2.661 1.00 97.31 132 TRP A C 1
ATOM 998 O O . TRP A 1 132 ? -8.683 -6.525 2.998 1.00 97.31 132 TRP A O 1
ATOM 1008 N N . TYR A 1 133 ? -7.688 -7.979 1.610 1.00 95.12 133 TYR A N 1
ATOM 1009 C CA . TYR A 1 133 ? -8.863 -8.131 0.741 1.00 95.12 133 TYR A CA 1
ATOM 1010 C C . TYR A 1 133 ? -10.097 -8.667 1.482 1.00 95.12 133 TYR A C 1
ATOM 1012 O O . TYR A 1 133 ? -11.213 -8.475 1.015 1.00 95.12 133 TYR A O 1
ATOM 1020 N N . ARG A 1 134 ? -9.929 -9.281 2.663 1.00 94.00 134 ARG A N 1
ATOM 1021 C CA . ARG A 1 134 ? -11.049 -9.752 3.500 1.00 94.00 134 ARG A CA 1
ATOM 1022 C C . ARG A 1 134 ? -11.844 -8.621 4.151 1.00 94.00 134 ARG A C 1
ATOM 1024 O O . ARG A 1 134 ? -12.988 -8.833 4.536 1.00 94.00 134 ARG A O 1
ATOM 1031 N N . VAL A 1 135 ? -11.214 -7.465 4.353 1.00 96.06 135 VAL A N 1
ATOM 1032 C CA . VAL A 1 135 ? -11.784 -6.340 5.114 1.00 96.06 135 VAL A CA 1
ATOM 1033 C C . VAL A 1 135 ? -11.859 -5.050 4.303 1.00 96.06 135 VAL A C 1
ATOM 1035 O O . VAL A 1 135 ? -12.576 -4.131 4.693 1.00 96.06 135 VAL A O 1
ATOM 1038 N N . ALA A 1 136 ? -11.132 -4.971 3.187 1.00 97.75 136 ALA A N 1
ATOM 1039 C CA . ALA A 1 136 ? -11.143 -3.818 2.305 1.00 97.75 136 ALA A CA 1
ATOM 1040 C C . ALA A 1 136 ? -12.530 -3.598 1.690 1.00 97.75 136 ALA A C 1
ATOM 1042 O O . ALA A 1 136 ? -13.182 -4.521 1.211 1.00 97.75 136 ALA A O 1
ATOM 1043 N N . GLU A 1 137 ? -12.958 -2.341 1.670 1.00 98.19 137 GLU A N 1
ATOM 1044 C CA . GLU A 1 137 ? -14.219 -1.922 1.058 1.00 98.19 137 GLU A CA 1
ATOM 1045 C C . GLU A 1 137 ? -14.047 -1.599 -0.426 1.00 98.19 137 GLU A C 1
ATOM 1047 O O . GLU A 1 137 ? -15.018 -1.627 -1.178 1.00 98.19 137 GLU A O 1
ATOM 1052 N N . LYS A 1 138 ? -12.815 -1.292 -0.851 1.00 98.44 138 LYS A N 1
ATOM 1053 C CA . LYS A 1 138 ? -12.442 -1.130 -2.257 1.00 98.44 138 LYS A CA 1
ATOM 1054 C C . LYS A 1 138 ? -10.935 -1.229 -2.474 1.00 98.44 138 LYS A C 1
ATOM 1056 O O . LYS A 1 138 ? -10.132 -0.998 -1.569 1.00 98.44 138 LYS A O 1
ATOM 1061 N N . CYS A 1 139 ? -10.575 -1.514 -3.714 1.00 98.62 139 CYS A N 1
ATOM 1062 C CA . CYS A 1 139 ? -9.236 -1.404 -4.260 1.00 98.62 139 CYS A CA 1
ATOM 1063 C C . CYS A 1 139 ? -9.199 -0.180 -5.181 1.00 98.62 139 CYS A C 1
ATOM 1065 O O . CYS A 1 139 ? -10.070 -0.001 -6.030 1.00 98.62 139 CYS A O 1
ATOM 1067 N N . VAL A 1 140 ? -8.215 0.689 -4.996 1.00 98.75 140 VAL A N 1
ATOM 1068 C CA . VAL A 1 140 ? -8.033 1.904 -5.779 1.00 98.75 140 VAL A CA 1
ATOM 1069 C C . VAL A 1 140 ? -6.743 1.787 -6.572 1.00 98.75 140 VAL A C 1
ATOM 1071 O O . VAL A 1 140 ? -5.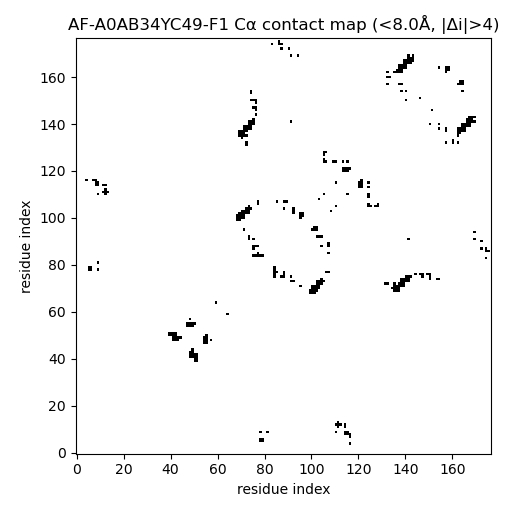662 1.682 -5.998 1.00 98.75 140 VAL A O 1
ATOM 1074 N N . VAL A 1 141 ? -6.861 1.866 -7.892 1.00 98.62 141 VAL A N 1
ATOM 1075 C CA . VAL A 1 141 ? -5.753 1.719 -8.832 1.00 98.62 141 VAL A CA 1
ATOM 1076 C C . VAL A 1 141 ? -5.378 3.088 -9.386 1.00 98.62 141 VAL A C 1
ATOM 1078 O O . VAL A 1 141 ? -6.165 3.730 -10.082 1.00 98.62 141 VAL A O 1
ATOM 1081 N N . TYR A 1 142 ? -4.171 3.551 -9.079 1.00 98.06 142 TYR A N 1
ATOM 1082 C CA . TYR A 1 142 ? -3.654 4.829 -9.559 1.00 98.06 142 TYR A CA 1
ATOM 1083 C C . TYR A 1 142 ? -2.835 4.635 -10.844 1.00 98.06 142 TYR A C 1
ATOM 1085 O O . TYR A 1 142 ? -1.758 4.041 -10.826 1.00 98.06 142 TYR A O 1
ATOM 1093 N N . GLU A 1 143 ? -3.342 5.146 -11.968 1.00 95.69 143 GLU A N 1
ATOM 1094 C CA . GLU A 1 143 ? -2.904 4.751 -13.321 1.00 95.69 143 GLU A CA 1
ATOM 1095 C C . GLU A 1 143 ? -2.089 5.821 -14.078 1.00 95.69 143 GLU A C 1
ATOM 1097 O O . GLU A 1 143 ? -1.938 5.746 -15.299 1.00 95.69 143 GLU A O 1
ATOM 1102 N N . ASN A 1 144 ? -1.543 6.843 -13.398 1.00 94.69 144 ASN A N 1
ATOM 1103 C CA . ASN A 1 144 ? -0.812 7.927 -14.084 1.00 94.69 144 ASN A CA 1
ATOM 1104 C C . ASN A 1 144 ? 0.369 7.425 -14.935 1.00 94.69 144 ASN A C 1
ATOM 1106 O O . ASN A 1 144 ? 0.708 8.081 -15.918 1.00 94.69 144 ASN A O 1
ATOM 1110 N N . PHE A 1 145 ? 0.968 6.289 -14.570 1.00 92.25 145 PHE A N 1
ATOM 1111 C CA . PHE A 1 145 ? 2.103 5.670 -15.265 1.00 92.25 145 PHE A CA 1
ATOM 1112 C C . PHE A 1 145 ? 1.741 4.343 -15.944 1.00 92.25 145 PHE A C 1
ATOM 1114 O O . PHE A 1 145 ? 2.617 3.525 -16.215 1.00 92.25 145 PHE A O 1
ATOM 1121 N N . GLY A 1 146 ? 0.454 4.137 -16.233 1.00 91.75 146 GLY A N 1
ATOM 1122 C CA . GLY A 1 146 ? -0.049 2.890 -16.796 1.00 91.75 146 GLY A CA 1
ATOM 1123 C C . GLY A 1 146 ? -0.170 1.773 -15.760 1.00 91.75 146 GLY A C 1
ATOM 1124 O O . GLY A 1 146 ? -0.069 1.998 -14.554 1.00 91.75 146 GLY A O 1
ATOM 1125 N N . MET A 1 147 ? -0.421 0.564 -16.259 1.00 93.94 147 MET A N 1
ATOM 1126 C CA . MET A 1 147 ? -0.650 -0.633 -15.452 1.00 93.94 147 MET A CA 1
ATOM 1127 C C . MET A 1 147 ? 0.598 -1.507 -15.433 1.00 93.94 147 MET A C 1
ATOM 1129 O O . MET A 1 147 ? 1.006 -2.036 -16.467 1.00 93.94 147 MET A O 1
ATOM 1133 N N . SER A 1 148 ? 1.190 -1.685 -14.253 1.00 93.06 148 SER A N 1
ATOM 1134 C CA . SER A 1 148 ? 2.240 -2.685 -14.065 1.00 93.06 148 SER A CA 1
ATOM 1135 C C . SER A 1 148 ? 1.639 -4.091 -13.970 1.00 93.06 148 SER A C 1
ATOM 1137 O O . SER A 1 148 ? 0.449 -4.261 -13.687 1.00 93.06 148 SER A O 1
ATOM 1139 N N . ARG A 1 149 ? 2.479 -5.118 -14.143 1.00 92.00 149 ARG A N 1
ATOM 1140 C CA . ARG A 1 149 ? 2.076 -6.510 -13.904 1.00 92.00 149 ARG A CA 1
ATOM 1141 C C . ARG A 1 149 ? 1.549 -6.710 -12.480 1.00 92.00 149 ARG A C 1
ATOM 1143 O O . ARG A 1 149 ? 0.485 -7.295 -12.314 1.00 92.00 149 ARG A O 1
ATOM 1150 N N . GLY A 1 150 ? 2.252 -6.177 -11.477 1.00 90.88 150 GLY A N 1
ATOM 1151 C CA . GLY A 1 150 ? 1.835 -6.269 -10.075 1.00 90.88 150 GLY A CA 1
ATOM 1152 C C . GLY A 1 150 ? 0.465 -5.634 -9.828 1.00 90.88 150 GLY A C 1
ATOM 1153 O O . GLY A 1 150 ? -0.393 -6.259 -9.216 1.00 90.88 150 GLY A O 1
ATOM 1154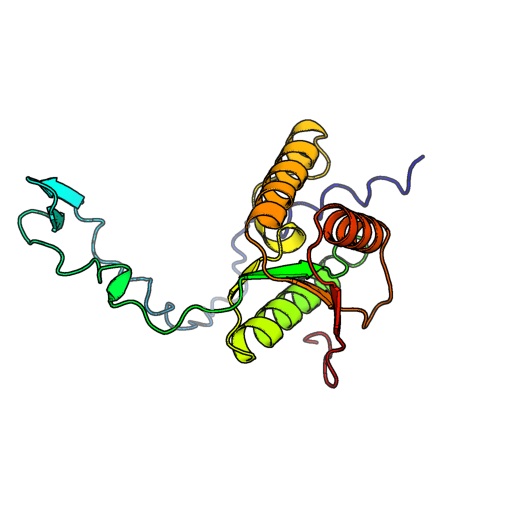 N N . MET A 1 151 ? 0.210 -4.454 -10.403 1.00 95.50 151 MET A N 1
ATOM 1155 C CA . MET A 1 151 ? -1.101 -3.799 -10.304 1.00 95.50 151 MET A CA 1
ATOM 1156 C C . MET A 1 151 ? -2.204 -4.597 -11.000 1.00 95.50 151 MET A C 1
ATOM 1158 O O . MET A 1 151 ? -3.327 -4.655 -10.505 1.00 95.50 151 MET A O 1
ATOM 1162 N N . ALA A 1 152 ? -1.917 -5.203 -12.156 1.00 96.00 152 ALA A N 1
ATOM 1163 C CA . ALA A 1 152 ? -2.880 -6.048 -12.858 1.00 96.00 152 ALA A CA 1
ATOM 1164 C C . ALA A 1 152 ? -3.226 -7.301 -12.036 1.00 96.00 152 ALA A C 1
ATOM 1166 O O . ALA A 1 152 ? -4.398 -7.655 -11.921 1.00 96.00 152 ALA A O 1
ATOM 1167 N N . GLU A 1 153 ? -2.228 -7.930 -11.410 1.00 94.12 153 GLU A N 1
ATOM 1168 C CA . GLU A 1 153 ? -2.428 -9.053 -10.490 1.00 94.12 153 GLU A CA 1
ATOM 1169 C C . GLU A 1 153 ? -3.222 -8.630 -9.242 1.00 94.12 153 GLU A C 1
ATOM 1171 O O . GLU A 1 153 ? -4.164 -9.326 -8.862 1.00 94.12 153 GLU A O 1
ATOM 1176 N N . GLY A 1 154 ? -2.909 -7.478 -8.639 1.00 94.25 154 GLY A N 1
ATOM 1177 C CA . GLY A 1 154 ? -3.671 -6.886 -7.532 1.00 94.25 154 GLY A CA 1
ATOM 1178 C C . GLY A 1 154 ? -5.129 -6.608 -7.907 1.00 94.25 154 GLY A C 1
ATOM 1179 O O . GLY A 1 154 ? -6.054 -7.057 -7.234 1.00 94.25 154 GLY A O 1
ATOM 1180 N N . THR A 1 155 ? -5.350 -5.991 -9.068 1.00 96.69 155 THR A N 1
ATOM 1181 C CA . THR A 1 155 ? -6.689 -5.725 -9.619 1.00 96.69 155 THR A CA 1
ATOM 1182 C C . THR A 1 155 ? -7.477 -7.019 -9.832 1.00 96.69 155 THR A C 1
ATOM 1184 O O . THR A 1 155 ? -8.636 -7.116 -9.432 1.00 96.69 155 THR A O 1
ATOM 1187 N N . ALA A 1 156 ? -6.855 -8.047 -10.418 1.00 96.94 156 ALA A N 1
ATOM 1188 C CA . ALA A 1 156 ? -7.492 -9.348 -10.608 1.00 96.94 156 ALA A CA 1
ATOM 1189 C C . ALA A 1 156 ? -7.872 -10.002 -9.2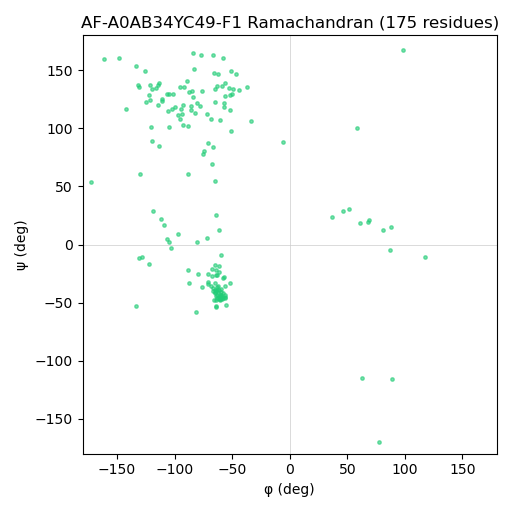69 1.00 96.94 156 ALA A C 1
ATOM 1191 O O . ALA A 1 156 ? -8.954 -10.577 -9.146 1.00 96.94 156 ALA A O 1
ATOM 1192 N N . ARG A 1 157 ? -7.019 -9.874 -8.244 1.00 94.94 157 ARG A N 1
ATOM 1193 C CA . ARG A 1 157 ? -7.298 -10.369 -6.887 1.00 94.94 157 ARG A CA 1
ATOM 1194 C C . ARG A 1 157 ? -8.444 -9.605 -6.228 1.00 94.94 157 ARG A C 1
ATOM 1196 O O . ARG A 1 157 ? -9.284 -10.247 -5.601 1.00 94.94 157 ARG A O 1
ATOM 1203 N N . ALA A 1 158 ? -8.522 -8.285 -6.400 1.00 97.25 158 ALA A N 1
ATOM 1204 C CA . ALA A 1 158 ? -9.645 -7.480 -5.919 1.00 97.25 158 ALA A CA 1
ATOM 1205 C C . ALA A 1 158 ? -10.973 -8.009 -6.469 1.00 97.25 158 ALA A C 1
ATOM 1207 O O . ALA A 1 158 ? -11.872 -8.360 -5.705 1.00 97.25 158 ALA A O 1
ATOM 1208 N N . LEU A 1 159 ? -11.038 -8.173 -7.793 1.00 96.88 159 LEU A N 1
ATOM 1209 C CA . LEU A 1 159 ? -12.212 -8.700 -8.484 1.00 96.88 159 LEU A CA 1
ATOM 1210 C C . LEU A 1 159 ? -12.563 -10.117 -8.012 1.00 96.88 159 LEU A C 1
ATOM 1212 O O . LEU A 1 159 ? -13.724 -10.393 -7.720 1.00 96.88 159 LEU A O 1
ATOM 1216 N N . ALA A 1 160 ? -11.568 -10.999 -7.873 1.00 96.75 160 ALA A N 1
ATOM 1217 C CA . ALA A 1 160 ? -11.773 -12.371 -7.407 1.00 96.75 160 ALA A CA 1
ATOM 1218 C C . ALA A 1 160 ? -12.312 -12.456 -5.965 1.00 96.75 160 ALA A C 1
ATOM 1220 O O . ALA A 1 160 ? -12.991 -13.423 -5.627 1.00 96.75 160 ALA A O 1
ATOM 1221 N N . ASN A 1 161 ? -12.039 -11.451 -5.128 1.00 96.00 161 ASN A N 1
ATOM 1222 C CA . ASN A 1 161 ? -12.526 -11.366 -3.747 1.00 96.00 161 ASN A CA 1
ATOM 1223 C C . ASN A 1 161 ? -13.788 -10.495 -3.606 1.00 96.00 161 ASN A C 1
ATOM 1225 O O . ASN A 1 161 ? -14.204 -10.201 -2.488 1.00 96.00 161 ASN A O 1
ATOM 1229 N N . GLY A 1 162 ? -14.402 -10.067 -4.715 1.00 97.31 162 GLY A N 1
ATOM 1230 C CA . GLY A 1 162 ? -15.596 -9.218 -4.690 1.00 97.31 162 GLY A CA 1
ATOM 1231 C C . GLY A 1 162 ? -15.346 -7.804 -4.155 1.00 97.31 162 GLY A C 1
ATOM 1232 O O . GLY A 1 162 ? -16.293 -7.128 -3.761 1.00 97.31 162 GLY A O 1
ATOM 1233 N N . VAL A 1 163 ? -14.090 -7.351 -4.141 1.00 98.31 163 VAL A N 1
ATOM 1234 C CA . VAL A 1 163 ? -13.709 -6.001 -3.721 1.00 98.31 163 VAL A CA 1
ATOM 1235 C C . VAL A 1 163 ? -13.837 -5.059 -4.927 1.00 98.31 163 VAL A C 1
ATOM 1237 O O . VAL A 1 163 ? -13.148 -5.267 -5.931 1.00 98.31 163 VAL A O 1
ATOM 1240 N N . PRO A 1 164 ? -14.694 -4.020 -4.866 1.00 98.50 164 PRO A N 1
ATOM 1241 C CA . PRO A 1 164 ? -14.850 -3.055 -5.950 1.00 98.50 164 PRO A CA 1
ATOM 1242 C C . PRO A 1 164 ? -13.525 -2.386 -6.325 1.00 98.50 164 PRO A C 1
ATOM 1244 O O . PRO A 1 164 ? -12.754 -2.000 -5.445 1.00 98.50 164 PRO A O 1
ATOM 1247 N N . VAL A 1 165 ? -13.286 -2.212 -7.626 1.00 98.62 165 VAL A N 1
ATOM 1248 C CA . VAL A 1 165 ? -12.090 -1.545 -8.160 1.00 98.62 165 VAL A CA 1
ATOM 1249 C C . VAL A 1 165 ? -12.450 -0.145 -8.652 1.00 98.62 165 VAL A C 1
ATOM 1251 O O . VAL A 1 165 ? -13.380 0.024 -9.437 1.00 98.62 165 VAL A O 1
ATOM 1254 N N . GLU A 1 166 ? -11.693 0.857 -8.215 1.00 98.56 166 GLU A N 1
ATOM 1255 C CA . GLU A 1 166 ? -11.830 2.257 -8.620 1.00 98.56 166 GLU A CA 1
ATOM 1256 C C . GLU A 1 166 ? -10.517 2.751 -9.243 1.00 98.56 166 GLU A C 1
ATOM 1258 O O . GLU A 1 166 ? -9.466 2.696 -8.609 1.00 98.56 166 GLU A O 1
ATOM 1263 N N . PHE A 1 167 ? -10.562 3.274 -10.467 1.00 98.25 167 PHE A N 1
ATOM 1264 C CA . PHE A 1 167 ? -9.381 3.836 -11.128 1.00 98.25 167 PHE A CA 1
ATOM 1265 C C . PHE A 1 167 ? -9.261 5.334 -10.849 1.00 98.25 167 PHE A C 1
ATOM 1267 O O . PHE A 1 167 ? -10.245 6.075 -10.929 1.00 98.25 167 PHE A O 1
ATOM 1274 N N . ARG A 1 168 ? -8.049 5.798 -10.531 1.00 98.00 168 ARG A N 1
ATOM 1275 C CA . ARG A 1 168 ? -7.765 7.200 -10.201 1.00 98.00 168 ARG A CA 1
ATOM 1276 C C . ARG A 1 168 ? -6.537 7.731 -10.916 1.00 98.00 168 ARG A C 1
ATOM 1278 O O . ARG A 1 168 ? -5.584 7.017 -11.216 1.00 98.00 168 ARG A O 1
ATOM 1285 N N . ARG A 1 169 ? -6.537 9.050 -11.109 1.00 95.75 169 ARG A N 1
ATOM 1286 C CA . ARG A 1 169 ? -5.389 9.812 -11.607 1.00 95.75 169 ARG A CA 1
ATOM 1287 C C . ARG A 1 169 ? -5.161 11.034 -10.733 1.00 95.75 169 ARG A C 1
ATOM 1289 O O . ARG A 1 169 ? -6.099 11.746 -10.385 1.00 95.75 169 ARG A O 1
ATOM 1296 N N . LEU A 1 170 ? -3.901 11.302 -10.418 1.00 94.69 170 LEU A N 1
ATOM 1297 C CA . LEU A 1 170 ? -3.475 12.527 -9.751 1.00 94.69 170 LEU A CA 1
ATOM 1298 C C . LEU A 1 170 ? -3.241 13.611 -10.809 1.0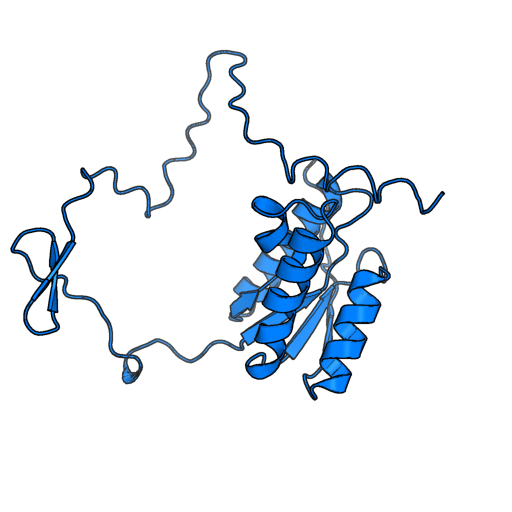0 94.69 170 LEU A C 1
ATOM 1300 O O . LEU A 1 170 ? -2.368 13.458 -11.661 1.00 94.69 170 LEU A O 1
ATOM 1304 N N . GLY A 1 171 ? -4.024 14.693 -10.780 1.00 83.50 171 GLY A N 1
ATOM 1305 C CA . GLY A 1 171 ? -4.008 15.716 -11.838 1.00 83.50 171 GLY A CA 1
ATOM 1306 C C . GLY A 1 171 ? -2.725 16.557 -11.914 1.00 83.50 171 GLY A C 1
ATOM 1307 O O . GLY A 1 171 ? -2.287 16.901 -13.005 1.00 83.50 171 GLY A O 1
ATOM 1308 N N . ALA A 1 172 ? -2.101 16.868 -10.775 1.00 68.94 172 ALA A N 1
ATOM 1309 C CA . ALA A 1 172 ? -0.919 17.735 -10.688 1.00 68.94 172 ALA A CA 1
ATOM 1310 C C . ALA A 1 172 ? 0.305 17.014 -10.100 1.00 68.94 172 ALA A C 1
ATOM 1312 O O . ALA A 1 172 ? 1.142 17.642 -9.452 1.00 68.94 172 ALA A O 1
ATOM 1313 N N . TRP A 1 173 ? 0.407 15.692 -10.280 1.00 71.75 173 TRP A N 1
ATOM 1314 C CA . TRP A 1 173 ? 1.576 14.972 -9.788 1.00 71.75 173 TRP A CA 1
ATOM 1315 C C . TRP A 1 173 ? 2.796 15.312 -10.648 1.00 71.75 173 TRP A C 1
ATOM 1317 O O . TRP A 1 173 ? 2.864 14.975 -11.830 1.00 71.75 173 TRP A O 1
ATOM 1327 N N . ARG A 1 174 ? 3.752 16.007 -10.037 1.00 63.00 174 ARG A N 1
ATOM 1328 C CA . ARG A 1 174 ? 5.116 16.180 -10.531 1.00 63.00 174 ARG A CA 1
ATOM 1329 C C . ARG A 1 174 ? 6.016 15.499 -9.510 1.00 63.00 174 ARG A C 1
ATOM 1331 O O . ARG A 1 174 ? 5.799 15.692 -8.315 1.00 63.00 174 ARG A O 1
ATOM 1338 N N . ALA A 1 175 ? 6.985 14.707 -9.966 1.00 56.66 175 ALA A N 1
ATOM 1339 C CA . ALA A 1 175 ? 8.036 14.226 -9.077 1.00 56.66 175 ALA A CA 1
ATOM 1340 C C . ALA A 1 175 ? 8.643 15.445 -8.364 1.00 56.66 175 ALA A C 1
ATOM 1342 O O . ALA A 1 175 ? 8.853 16.478 -9.009 1.00 56.66 175 ALA A O 1
ATOM 1343 N N . ALA A 1 176 ? 8.851 15.359 -7.048 1.00 51.44 176 ALA A N 1
ATOM 1344 C CA . ALA A 1 176 ? 9.645 16.366 -6.357 1.00 51.44 176 ALA A CA 1
ATOM 1345 C C . ALA A 1 176 ? 11.018 16.398 -7.047 1.00 51.44 176 ALA A C 1
ATOM 1347 O O . ALA A 1 176 ? 11.656 15.352 -7.170 1.00 51.44 176 ALA A O 1
ATOM 1348 N N . ALA A 1 177 ? 11.369 17.554 -7.616 1.00 37.94 177 ALA A N 1
ATOM 1349 C CA . ALA A 1 177 ? 12.635 17.771 -8.311 1.00 37.94 177 ALA A CA 1
ATOM 1350 C C . ALA A 1 177 ? 13.810 17.767 -7.329 1.00 37.94 177 ALA A C 1
ATOM 1352 O O . ALA A 1 177 ? 13.603 18.227 -6.181 1.00 37.94 177 ALA A O 1
#

Sequence (177 aa):
MLEEAEDRAARAAVEGRQMTTGGAVISCLPKPYNDNLPVTRVTIRAGELCIGDVPVPYPVPVAEQPARKPLVIIESPFSGDVVRNTEYARACLLDSLRRGEAPIASHLLHTQVLDDLRPDERELGIEAGLAWYRVAEKCVVYENFGMSRGMAEGTARALANGVPVEFRRLGAWRAAA

Nearest PDB structures (foldseek):
  8rpt-assembly1_B  TM=7.792E-01  e=3.629E-04  Homo sapiens
  6evs-assembly1_A  TM=7.210E-01  e=2.275E-03  Peribacillus psychrosaccharolyticus
  8pqs-asse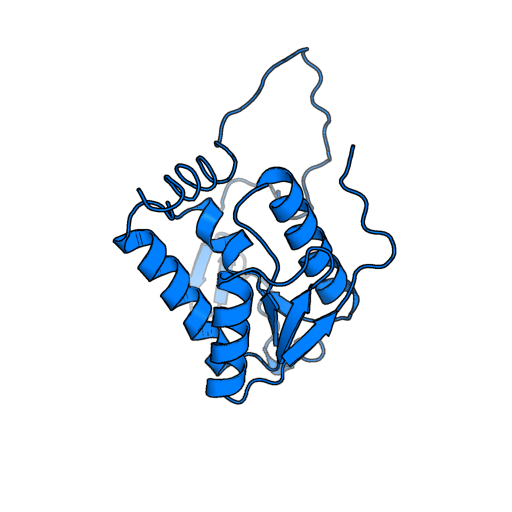mbly1_A  TM=8.230E-01  e=8.443E-03  Chroococcidiopsis thermalis PCC 7203
  8pqq-assembly1_D  TM=7.041E-01  e=6.083E-03  Chroococcidiopsis thermalis PCC 7203
  8rqd-assembly1_A  TM=7.487E-01  e=1.097E-02  Homo sapiens

Mean predicted aligned error: 11.26 Å

Foldseek 3Di:
DPCDPLDQALVLLPDPDDDDDDPDPPPPDDDPPPPVPPQQDWDQDPNFIARPNHTDPDDPPPVRDPDDAAEEEEAFDCRDPNLQRLQVVVVVCVVCVVVRHDYDHLSSPLSNPFGCSPVVRVVVSVVVSLVSLVPGQAYEYEAQPHDDPVSVVVVVSCVVSVHHYHYDYDPPDDRPD

Radius of gyration: 19.87 Å; Cα contacts (8 Å, |Δi|>4): 209; chains: 1; bounding box: 46×38×56 Å

Secondary structure (DSSP, 8-state):
--STTTTTSSSGGG-------SS--------TT---S----EEEETTEEEETTEEP-----GGGS-SPPPEEEEE---SSSHHHHHHHHHHHHHHHHHTT-EEE-HHHHGGGTS-TTSHHHHHHHHHHHHHGGGT-SEEEEE-TT---HHHHHHHHHHHHTT--EEEE--TT-----